Protein AF-A0A9W6RMR6-F1 (afdb_monomer)

InterPro domains:
  IPR014509 Inner membrane protein YjdF-like [PF09997] (22-192)

Foldseek 3Di:
DPDDDPVVVVLQVLLVVLVVLLLVLLVVCVVVCPDPLNDLVPSVVLSVVLVVQLCVQVVVCVVCCVVPNDDDRPSLLSNLSSVLSSLVSVCSVVSVVPVPVCSLLVSLQANLLSNLLSVLSVCVVDDDDQLVVSLCVSLVVQLVVLVVVLVVCCVRPPVPDPDDPVSVVVSVSSSVSSSNSSNVNSNVSSVPDDDPDDPDPPPPDPDDDDDDDDDD

Mean predicted aligned error: 7.85 Å

Structure (mmCIF, N/CA/C/O backbone):
data_AF-A0A9W6RMR6-F1
#
_entry.id   AF-A0A9W6RMR6-F1
#
loop_
_atom_site.group_PDB
_atom_site.id
_atom_site.type_symbol
_atom_site.label_atom_id
_atom_site.label_alt_id
_atom_site.label_comp_id
_atom_site.label_asym_id
_atom_site.label_entity_id
_atom_site.label_seq_id
_atom_site.pdbx_PDB_ins_code
_atom_site.Cartn_x
_atom_site.Cartn_y
_atom_site.Cartn_z
_atom_site.occupancy
_atom_site.B_iso_or_equiv
_atom_site.auth_seq_id
_atom_site.auth_comp_id
_atom_site.auth_asym_id
_atom_site.auth_atom_id
_atom_site.pdbx_PDB_model_num
ATOM 1 N N . MET A 1 1 ? -32.587 -14.460 12.803 1.00 46.00 1 MET A N 1
ATOM 2 C CA . MET A 1 1 ? -31.352 -14.076 12.082 1.00 46.00 1 MET A CA 1
ATOM 3 C C . MET A 1 1 ? -31.196 -12.570 12.188 1.00 46.00 1 MET A C 1
ATOM 5 O O . MET A 1 1 ? -32.103 -11.866 11.769 1.00 46.00 1 MET A O 1
ATOM 9 N N . ALA A 1 2 ? -30.118 -12.073 12.799 1.00 48.59 2 ALA A N 1
ATOM 10 C CA . ALA A 1 2 ? -29.841 -10.635 12.798 1.00 48.59 2 ALA A CA 1
ATOM 11 C C . ALA A 1 2 ? -29.557 -10.171 11.353 1.00 48.59 2 ALA A C 1
ATOM 13 O O . ALA A 1 2 ? -28.929 -10.928 10.606 1.00 48.59 2 ALA A O 1
ATOM 14 N N . PRO A 1 3 ? -30.010 -8.977 10.936 1.00 52.75 3 PRO A N 1
ATOM 15 C CA . PRO A 1 3 ? -29.766 -8.481 9.587 1.00 52.75 3 PRO A CA 1
ATOM 16 C C . PRO A 1 3 ? -28.259 -8.377 9.336 1.00 52.75 3 PRO A C 1
ATOM 18 O O . PRO A 1 3 ? -27.527 -7.738 10.094 1.00 52.75 3 PRO A O 1
ATOM 21 N N . VAL A 1 4 ? -27.786 -9.031 8.275 1.00 64.25 4 VAL A N 1
ATOM 22 C CA . VAL A 1 4 ? -26.390 -8.931 7.848 1.00 64.25 4 VAL A CA 1
ATOM 23 C C . VAL A 1 4 ? -26.140 -7.493 7.399 1.00 64.25 4 VAL A C 1
ATOM 25 O O . VAL A 1 4 ? -26.851 -6.964 6.543 1.00 64.25 4 VAL A O 1
ATOM 28 N N . ASN A 1 5 ? -25.136 -6.843 7.988 1.00 78.19 5 ASN A N 1
ATOM 29 C CA . ASN A 1 5 ? -24.751 -5.494 7.595 1.00 78.19 5 ASN A CA 1
ATOM 30 C C . ASN A 1 5 ? -24.206 -5.523 6.157 1.00 78.19 5 ASN A C 1
ATOM 32 O O . ASN A 1 5 ? -23.110 -6.034 5.922 1.00 78.19 5 ASN A O 1
ATOM 36 N N . ARG A 1 6 ? -24.958 -4.944 5.210 1.00 77.69 6 ARG A N 1
ATOM 37 C CA . ARG A 1 6 ? -24.601 -4.889 3.781 1.00 77.69 6 ARG A CA 1
ATOM 38 C C . ARG A 1 6 ? -23.200 -4.323 3.539 1.00 77.69 6 ARG A C 1
ATOM 40 O O . ARG A 1 6 ? -22.497 -4.823 2.668 1.00 77.69 6 ARG A O 1
ATOM 47 N N . ALA A 1 7 ? -22.768 -3.338 4.330 1.00 77.62 7 ALA A N 1
ATOM 48 C CA . ALA A 1 7 ? -21.427 -2.769 4.212 1.00 77.62 7 ALA A CA 1
ATOM 49 C C . ALA A 1 7 ? -20.341 -3.789 4.588 1.00 77.62 7 ALA A C 1
ATOM 51 O O . ALA A 1 7 ? -19.317 -3.877 3.921 1.00 77.62 7 ALA A O 1
ATOM 52 N N . THR A 1 8 ? -20.569 -4.606 5.621 1.00 83.62 8 THR A N 1
ATOM 53 C CA . THR A 1 8 ? -19.639 -5.681 5.999 1.00 83.62 8 THR A CA 1
ATOM 54 C C . THR A 1 8 ? -19.563 -6.757 4.917 1.00 83.62 8 THR A C 1
ATOM 56 O O . THR A 1 8 ? -18.468 -7.217 4.604 1.00 83.62 8 THR A O 1
ATOM 59 N N . THR A 1 9 ? -20.695 -7.131 4.314 1.00 88.69 9 THR A N 1
ATOM 60 C CA . THR A 1 9 ? -20.727 -8.098 3.204 1.00 88.69 9 THR A CA 1
ATOM 61 C C . THR A 1 9 ? -19.985 -7.577 1.977 1.00 88.69 9 THR A C 1
ATOM 63 O O . THR A 1 9 ? -19.223 -8.323 1.369 1.00 88.69 9 THR A O 1
ATOM 66 N N . TRP A 1 10 ? -20.161 -6.296 1.647 1.00 94.62 10 TRP A N 1
ATOM 67 C CA . TRP A 1 10 ? -19.451 -5.645 0.549 1.00 94.62 10 TRP A CA 1
ATOM 68 C C . TRP A 1 10 ? -17.933 -5.653 0.756 1.00 94.62 10 TRP A C 1
ATOM 70 O O . TRP A 1 10 ? -17.205 -6.123 -0.113 1.00 94.62 10 TRP A O 1
ATOM 80 N N . TRP A 1 11 ? -17.448 -5.201 1.919 1.00 96.25 11 TRP A N 1
ATOM 81 C CA . TRP A 1 11 ? -16.009 -5.184 2.213 1.00 96.25 11 TRP A CA 1
ATOM 82 C C . TRP A 1 11 ? -15.388 -6.580 2.208 1.00 96.25 11 TRP A C 1
ATOM 84 O O . TRP A 1 11 ? -14.270 -6.748 1.728 1.00 96.25 11 TRP A O 1
ATOM 94 N N . ALA A 1 12 ? -16.115 -7.584 2.702 1.00 96.44 12 ALA A N 1
ATOM 95 C CA . ALA A 1 12 ? -15.660 -8.967 2.641 1.00 96.44 12 ALA A CA 1
ATOM 96 C C . ALA A 1 12 ? -15.513 -9.445 1.190 1.00 96.44 12 ALA A C 1
ATOM 98 O O . ALA A 1 12 ? -14.466 -9.974 0.824 1.00 96.44 12 ALA A O 1
ATOM 99 N N . ALA A 1 13 ? -16.527 -9.210 0.351 1.00 97.38 13 ALA A N 1
ATOM 100 C CA . ALA A 1 13 ? -16.477 -9.568 -1.063 1.00 97.38 13 ALA A CA 1
ATOM 101 C C . ALA A 1 13 ? -15.331 -8.851 -1.794 1.00 97.38 13 ALA A C 1
ATOM 103 O O . ALA A 1 13 ? -14.575 -9.497 -2.514 1.00 97.38 13 ALA A O 1
ATOM 104 N N . LEU A 1 14 ? -15.160 -7.546 -1.559 1.00 97.69 14 LEU A N 1
ATOM 105 C CA . LEU A 1 14 ? -14.095 -6.747 -2.163 1.00 97.69 14 LEU A CA 1
ATOM 106 C C . LEU A 1 14 ? -12.703 -7.254 -1.769 1.00 97.69 14 LEU A C 1
ATOM 108 O O . LEU A 1 14 ? -11.865 -7.472 -2.637 1.00 97.69 14 LEU A O 1
ATOM 112 N N . SER A 1 15 ? -12.469 -7.485 -0.476 1.00 98.00 15 SER A N 1
ATOM 113 C CA . SER A 1 15 ? -11.184 -7.981 0.025 1.00 98.00 15 SER A CA 1
ATOM 114 C C . SER A 1 15 ? -10.833 -9.354 -0.559 1.00 98.00 15 SER A C 1
ATOM 116 O O . SER A 1 15 ? -9.717 -9.566 -1.035 1.00 98.00 15 SER A O 1
ATOM 118 N N . LEU A 1 16 ? -11.798 -10.278 -0.588 1.00 98.06 16 LEU A N 1
ATOM 119 C CA . LEU A 1 16 ? -11.600 -11.606 -1.170 1.00 98.06 16 LEU A CA 1
ATOM 120 C C . LEU A 1 16 ? -11.345 -11.533 -2.680 1.00 98.06 16 LEU A C 1
ATOM 122 O O . LEU A 1 16 ? -10.438 -12.203 -3.172 1.00 98.06 16 LEU A O 1
ATOM 126 N N . ALA A 1 17 ? -12.092 -10.693 -3.401 1.00 98.44 17 ALA A N 1
ATOM 127 C CA . ALA A 1 17 ? -11.889 -10.471 -4.828 1.00 98.44 17 ALA A CA 1
ATOM 128 C C . ALA A 1 17 ? -10.500 -9.886 -5.119 1.00 98.44 17 ALA A C 1
ATOM 130 O O . ALA A 1 17 ? -9.822 -10.364 -6.021 1.00 98.44 17 ALA A O 1
ATOM 131 N N . MET A 1 18 ? -10.038 -8.918 -4.322 1.00 98.56 18 MET A N 1
ATOM 132 C CA . MET A 1 18 ? -8.696 -8.341 -4.441 1.00 98.56 18 MET A CA 1
ATOM 133 C C . MET A 1 18 ? -7.598 -9.380 -4.205 1.00 98.56 18 MET A C 1
ATOM 135 O O . MET A 1 18 ? -6.648 -9.441 -4.977 1.00 98.56 18 MET A O 1
ATOM 139 N N . LYS A 1 19 ? -7.730 -10.248 -3.194 1.00 98.69 19 LYS A N 1
ATOM 140 C CA . LYS A 1 19 ? -6.752 -11.324 -2.949 1.00 98.69 19 LYS A CA 1
ATOM 141 C C . LYS A 1 19 ? -6.734 -12.356 -4.073 1.00 98.69 19 LYS A C 1
ATOM 143 O O . LYS A 1 19 ? -5.660 -12.789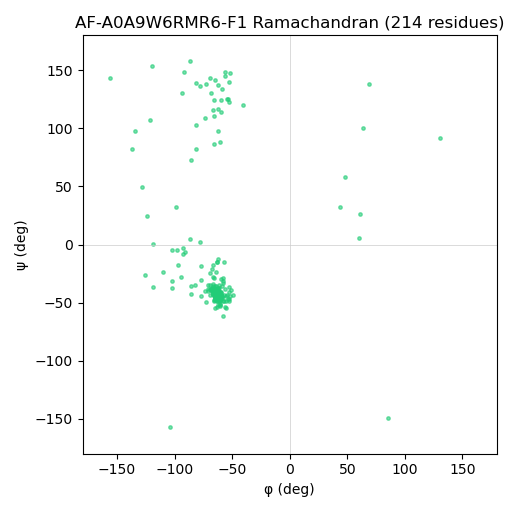 -4.482 1.00 98.69 19 LYS A O 1
ATOM 148 N N . ALA A 1 20 ? -7.905 -12.726 -4.589 1.00 98.50 20 ALA A N 1
ATOM 149 C CA . ALA A 1 20 ? -8.009 -13.622 -5.736 1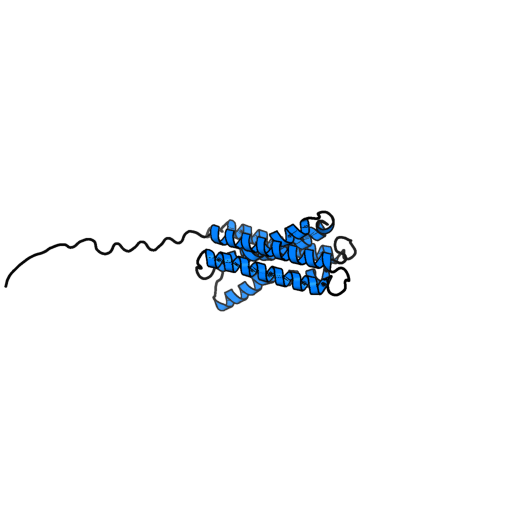.00 98.50 20 ALA A CA 1
ATOM 150 C C . ALA A 1 20 ? -7.396 -12.993 -6.997 1.00 98.50 20 ALA A C 1
ATOM 152 O O . ALA A 1 20 ? -6.631 -13.654 -7.698 1.00 98.50 20 ALA A O 1
ATOM 153 N N . ALA A 1 21 ? -7.673 -11.710 -7.249 1.00 98.56 21 ALA A N 1
ATOM 154 C CA . ALA A 1 21 ? -7.089 -10.956 -8.351 1.00 98.56 21 ALA A CA 1
ATOM 155 C C . ALA A 1 21 ? -5.565 -10.870 -8.220 1.00 98.56 21 ALA A C 1
ATOM 157 O O . ALA A 1 21 ? -4.867 -11.190 -9.175 1.00 98.56 21 ALA A O 1
ATOM 158 N N . LEU A 1 22 ? -5.046 -10.527 -7.037 1.00 98.69 22 LEU A N 1
ATOM 159 C CA . LEU A 1 22 ? -3.610 -10.483 -6.764 1.00 98.69 22 LEU A CA 1
ATOM 160 C C . LEU A 1 22 ? -2.945 -11.833 -7.051 1.00 98.69 22 LEU A C 1
ATOM 162 O O . LEU A 1 22 ? -1.948 -11.886 -7.763 1.00 98.69 22 LEU A O 1
ATOM 166 N N . ALA A 1 23 ? -3.516 -12.929 -6.544 1.00 98.44 23 ALA A N 1
ATOM 167 C CA . ALA A 1 23 ? -2.993 -14.269 -6.793 1.00 98.44 23 ALA A CA 1
ATOM 168 C C . ALA A 1 23 ? -2.991 -14.610 -8.293 1.00 98.44 23 ALA A C 1
ATOM 170 O O . ALA A 1 23 ? -1.977 -15.067 -8.815 1.00 98.44 23 ALA A O 1
ATOM 171 N N . GLY A 1 24 ? -4.094 -14.344 -8.999 1.00 98.62 24 GLY A N 1
ATOM 172 C CA . GLY A 1 24 ? -4.195 -14.581 -10.440 1.00 98.62 24 GLY A CA 1
ATOM 173 C C . GLY A 1 24 ? -3.204 -13.746 -11.254 1.00 98.62 24 GLY A C 1
ATOM 174 O O . GLY A 1 24 ? -2.554 -14.275 -12.150 1.00 98.62 24 GLY A O 1
ATOM 175 N N . LEU A 1 25 ? -3.039 -12.469 -10.912 1.00 98.50 25 LEU A N 1
ATOM 176 C CA . LEU A 1 25 ? -2.110 -11.548 -11.566 1.00 98.50 25 LEU A CA 1
ATOM 177 C C . LEU A 1 25 ? -0.643 -11.942 -11.336 1.00 98.50 25 LEU A C 1
ATOM 179 O O . LEU A 1 25 ? 0.149 -11.922 -12.275 1.00 98.50 25 LEU A O 1
ATOM 183 N N . LEU A 1 26 ? -0.281 -12.354 -10.117 1.00 98.19 26 LEU A N 1
ATOM 184 C CA . LEU A 1 26 ? 1.065 -12.850 -9.816 1.00 98.19 26 LEU A CA 1
ATOM 185 C C . LEU A 1 26 ? 1.362 -14.151 -10.566 1.00 98.19 26 LEU A C 1
ATOM 187 O O . LEU A 1 26 ? 2.422 -14.273 -11.175 1.00 98.19 26 LEU A O 1
ATOM 191 N N . LEU A 1 27 ? 0.421 -15.102 -10.581 1.00 98.19 27 LEU A N 1
ATOM 192 C CA . LEU A 1 27 ? 0.559 -16.330 -11.371 1.00 98.19 27 LEU A CA 1
ATOM 193 C C . LEU A 1 27 ? 0.688 -16.023 -12.866 1.00 98.19 27 LEU A C 1
ATOM 195 O O . LEU A 1 27 ? 1.514 -16.625 -13.547 1.00 98.19 27 LEU A O 1
ATOM 199 N N . PHE A 1 28 ? -0.087 -15.061 -13.367 1.00 98.00 28 PHE A N 1
ATOM 200 C CA . PHE A 1 28 ? -0.010 -14.616 -14.752 1.00 98.00 28 PHE A CA 1
ATOM 201 C C . PHE A 1 28 ? 1.366 -14.036 -15.093 1.00 98.00 28 PHE A C 1
ATOM 203 O O . PHE A 1 28 ? 1.940 -14.417 -16.112 1.00 98.00 28 PHE A O 1
ATOM 210 N N . ALA A 1 29 ? 1.923 -13.182 -14.234 1.00 97.19 29 ALA A N 1
ATOM 211 C CA . ALA A 1 29 ? 3.258 -12.625 -14.427 1.00 97.19 29 ALA A CA 1
ATOM 212 C C . ALA A 1 29 ? 4.355 -13.701 -14.368 1.00 97.19 29 ALA A C 1
ATOM 214 O O . ALA A 1 29 ? 5.245 -13.721 -15.216 1.00 97.19 29 ALA A O 1
ATOM 215 N N . LEU A 1 30 ? 4.265 -14.641 -13.419 1.00 96.38 30 LEU A N 1
ATOM 216 C CA . LEU A 1 30 ? 5.209 -15.760 -13.299 1.00 96.38 30 LEU A CA 1
ATOM 217 C C . LEU A 1 30 ? 5.141 -16.739 -14.478 1.00 96.38 30 LEU A C 1
ATOM 219 O O . LEU A 1 30 ? 6.144 -17.370 -14.798 1.00 96.38 30 LEU A O 1
ATOM 223 N N . ALA A 1 31 ? 3.980 -16.870 -15.123 1.00 97.62 31 ALA A N 1
ATOM 224 C CA . ALA A 1 31 ? 3.817 -17.682 -16.326 1.00 97.62 31 ALA A CA 1
ATOM 225 C C . ALA A 1 31 ? 4.373 -17.003 -17.591 1.00 97.62 31 ALA A C 1
ATOM 227 O O . ALA A 1 31 ? 4.637 -17.685 -18.580 1.00 97.62 31 ALA A O 1
ATOM 228 N N . HIS A 1 32 ? 4.579 -15.681 -17.565 1.00 96.94 32 HIS A N 1
ATOM 229 C CA . HIS A 1 32 ? 5.040 -14.894 -18.713 1.00 96.94 32 HIS A CA 1
ATOM 230 C C . HIS A 1 32 ? 6.262 -14.012 -18.380 1.00 96.94 32 HIS A C 1
ATOM 232 O O . HIS A 1 32 ? 6.275 -12.829 -18.721 1.00 96.94 32 HIS A O 1
ATOM 238 N N . PRO A 1 33 ? 7.327 -14.550 -17.755 1.00 94.69 33 PRO A N 1
ATOM 239 C CA . PRO A 1 33 ? 8.407 -13.739 -17.181 1.00 94.69 33 PRO A CA 1
ATOM 240 C C . PRO A 1 33 ? 9.238 -12.976 -18.226 1.00 94.69 33 PRO A C 1
ATOM 242 O O . PRO A 1 33 ? 9.948 -12.038 -17.878 1.00 94.69 33 PRO A O 1
ATOM 245 N N . HIS A 1 34 ? 9.167 -13.382 -19.496 1.00 94.81 34 HIS A N 1
ATOM 246 C CA . HIS A 1 34 ? 9.926 -12.790 -20.602 1.00 94.81 34 HIS A CA 1
ATOM 247 C C . HIS A 1 34 ? 9.179 -11.680 -21.345 1.00 94.81 34 HIS A C 1
ATOM 249 O O . HIS A 1 34 ? 9.721 -11.126 -22.293 1.00 94.81 34 HIS A O 1
ATOM 255 N N . TRP A 1 35 ? 7.928 -11.386 -20.985 1.00 96.62 35 TRP A N 1
ATOM 256 C CA . TRP A 1 35 ? 7.210 -10.275 -21.603 1.00 96.62 35 TRP A CA 1
ATOM 257 C C . TRP A 1 35 ? 7.777 -8.948 -21.106 1.00 96.62 35 TRP A C 1
ATOM 259 O O . TRP A 1 35 ? 7.989 -8.801 -19.905 1.00 96.62 35 TRP A O 1
ATOM 269 N N . ASP A 1 36 ? 7.936 -7.973 -22.002 1.00 94.00 36 ASP A N 1
ATOM 270 C CA . ASP A 1 36 ? 8.513 -6.654 -21.686 1.00 94.00 36 ASP A CA 1
ATOM 271 C C . ASP A 1 36 ? 7.845 -6.000 -20.467 1.00 94.00 36 ASP A C 1
ATOM 273 O O . ASP A 1 36 ? 8.514 -5.503 -19.568 1.00 94.00 36 ASP A O 1
ATOM 277 N N . ARG A 1 37 ? 6.518 -6.146 -20.360 1.00 93.44 37 ARG A N 1
ATOM 278 C CA . ARG A 1 37 ? 5.706 -5.623 -19.251 1.00 93.44 37 ARG A CA 1
ATOM 279 C C . ARG A 1 37 ? 6.032 -6.203 -17.862 1.00 93.44 37 ARG A C 1
ATOM 281 O O . ARG A 1 37 ? 5.522 -5.705 -16.864 1.00 93.44 37 ARG A O 1
ATOM 288 N N . PHE A 1 38 ? 6.815 -7.281 -17.795 1.00 94.81 38 PHE A N 1
ATOM 289 C CA . PHE A 1 38 ? 7.208 -7.992 -16.570 1.00 94.81 38 PHE A CA 1
ATOM 290 C C . PHE A 1 38 ? 8.730 -8.134 -16.422 1.00 94.81 38 PHE A C 1
ATOM 292 O O . PHE A 1 38 ? 9.235 -8.260 -15.300 1.00 94.81 38 PHE A O 1
ATOM 299 N N . ALA A 1 39 ? 9.463 -8.136 -17.536 1.00 89.06 39 ALA A N 1
ATOM 300 C CA . ALA A 1 39 ? 10.910 -8.273 -17.565 1.00 89.06 39 ALA A CA 1
ATOM 301 C C . ALA A 1 39 ? 11.584 -7.103 -16.833 1.00 89.06 39 ALA A C 1
ATOM 303 O O . ALA A 1 39 ? 11.168 -5.959 -16.956 1.00 89.06 39 ALA A O 1
ATOM 304 N N . ALA A 1 40 ? 12.615 -7.400 -16.036 1.00 86.00 40 ALA A N 1
ATOM 305 C CA . ALA A 1 40 ? 13.325 -6.431 -15.189 1.00 86.00 40 ALA A CA 1
ATOM 306 C C . ALA A 1 40 ? 12.475 -5.706 -14.117 1.00 86.00 40 ALA A C 1
ATOM 308 O O . ALA A 1 40 ? 13.014 -4.897 -13.373 1.00 86.00 40 ALA A O 1
ATOM 309 N N . LYS A 1 41 ? 11.197 -6.067 -13.927 1.00 89.00 41 LYS A N 1
ATOM 310 C CA . LYS A 1 41 ? 10.306 -5.462 -12.915 1.00 89.00 41 LYS A CA 1
ATOM 311 C C . LYS A 1 41 ? 10.196 -6.288 -11.640 1.00 89.00 41 LYS A C 1
ATOM 313 O O . LYS A 1 41 ? 9.134 -6.376 -11.036 1.00 89.00 41 LYS A O 1
ATOM 318 N N . ALA A 1 42 ? 11.264 -6.987 -11.256 1.00 91.06 42 ALA A N 1
ATOM 319 C CA . ALA A 1 42 ? 11.352 -7.783 -10.023 1.00 91.06 42 ALA A CA 1
ATOM 320 C C . ALA A 1 42 ? 10.115 -8.662 -9.696 1.00 91.06 42 ALA A C 1
ATOM 322 O O . ALA A 1 42 ? 9.808 -8.897 -8.524 1.00 91.06 42 ALA A O 1
ATOM 323 N N . MET A 1 43 ? 9.405 -9.182 -10.709 1.00 93.75 43 MET A N 1
ATOM 324 C CA . MET A 1 43 ? 8.144 -9.912 -10.503 1.00 93.75 43 MET A CA 1
ATOM 325 C C . MET A 1 43 ? 8.313 -11.145 -9.609 1.00 93.75 43 MET A C 1
ATOM 327 O O . MET A 1 43 ? 7.401 -11.490 -8.863 1.00 93.75 43 MET A O 1
ATOM 331 N N . GLY A 1 44 ? 9.493 -11.774 -9.619 1.00 92.31 44 GLY A N 1
ATOM 332 C CA . GLY A 1 44 ? 9.823 -12.865 -8.700 1.00 92.31 44 GLY A CA 1
ATOM 333 C C . GLY A 1 44 ? 9.854 -12.432 -7.229 1.00 92.31 44 GLY A C 1
ATOM 334 O O . GLY A 1 44 ? 9.303 -13.129 -6.381 1.00 92.31 44 GLY A O 1
ATOM 335 N N . ILE A 1 45 ? 10.437 -11.265 -6.919 1.00 92.12 45 ILE A N 1
ATOM 336 C CA . ILE A 1 45 ? 10.448 -10.712 -5.554 1.00 92.12 45 ILE A CA 1
ATOM 337 C C . ILE A 1 45 ? 9.021 -10.363 -5.133 1.00 92.12 45 ILE A C 1
ATOM 339 O O . ILE A 1 45 ? 8.577 -10.812 -4.076 1.00 92.12 45 ILE A O 1
ATOM 343 N N . ARG A 1 46 ? 8.278 -9.652 -5.992 1.00 95.44 46 ARG A N 1
ATOM 344 C CA . ARG A 1 46 ? 6.866 -9.301 -5.769 1.00 95.44 46 ARG A CA 1
ATOM 345 C C . ARG A 1 46 ? 6.012 -10.545 -5.494 1.00 95.44 46 ARG A C 1
ATOM 347 O O . ARG A 1 46 ? 5.232 -10.563 -4.545 1.00 95.44 46 ARG A O 1
ATOM 354 N N . ALA A 1 47 ? 6.206 -11.625 -6.254 1.00 95.25 47 ALA A N 1
ATOM 355 C CA . ALA A 1 47 ? 5.482 -12.882 -6.061 1.00 95.25 47 ALA A CA 1
ATOM 356 C C . ALA A 1 47 ? 5.765 -13.573 -4.718 1.00 95.25 47 ALA A C 1
ATOM 358 O O . ALA A 1 47 ? 4.920 -14.328 -4.241 1.00 95.25 47 ALA A O 1
ATOM 359 N N . MET A 1 48 ? 6.913 -13.309 -4.088 1.00 92.31 48 MET A N 1
ATOM 360 C CA . MET A 1 48 ? 7.218 -13.799 -2.742 1.00 92.31 48 MET A CA 1
ATOM 361 C C . MET A 1 48 ? 6.681 -12.866 -1.653 1.00 92.31 48 MET A C 1
ATOM 363 O O . MET A 1 48 ? 6.131 -13.335 -0.657 1.00 92.31 48 MET A O 1
ATOM 367 N N . THR A 1 49 ? 6.825 -11.550 -1.819 1.00 93.62 49 THR A N 1
ATOM 368 C CA . THR A 1 49 ? 6.541 -10.569 -0.761 1.00 93.62 49 THR A CA 1
ATOM 369 C C . THR A 1 49 ? 5.073 -10.148 -0.701 1.00 93.62 49 THR A C 1
ATOM 371 O O . THR A 1 49 ? 4.530 -9.972 0.390 1.00 93.62 49 THR A O 1
ATOM 374 N N . TYR A 1 50 ? 4.380 -10.038 -1.835 1.00 97.00 50 TYR A N 1
ATOM 375 C CA . TYR A 1 50 ? 2.994 -9.558 -1.870 1.00 97.00 50 TYR A CA 1
ATOM 376 C C . TYR A 1 50 ? 2.001 -10.523 -1.211 1.00 97.00 50 TYR A C 1
ATOM 378 O O . TYR A 1 50 ? 1.108 -10.053 -0.500 1.00 97.00 50 TYR A O 1
ATOM 386 N N . PRO A 1 51 ? 2.149 -11.861 -1.329 1.00 96.94 51 PRO A N 1
ATOM 387 C CA . PRO A 1 51 ? 1.348 -12.782 -0.530 1.00 96.94 51 PRO A CA 1
ATOM 388 C C . PRO A 1 51 ? 1.530 -12.581 0.978 1.00 96.94 51 PRO A C 1
ATOM 390 O O . PRO A 1 51 ? 0.552 -12.687 1.716 1.00 96.94 51 PRO A O 1
ATOM 393 N N . LEU A 1 52 ? 2.742 -12.239 1.442 1.00 95.44 52 LEU A N 1
ATOM 394 C CA . LEU A 1 52 ? 3.000 -11.949 2.858 1.00 95.44 52 LEU A CA 1
ATOM 395 C C . LEU A 1 52 ? 2.233 -10.702 3.312 1.00 95.44 52 LEU A C 1
ATOM 397 O O . LEU A 1 52 ? 1.592 -10.720 4.364 1.00 95.44 52 LEU A O 1
ATOM 401 N N . ALA A 1 53 ? 2.221 -9.651 2.490 1.00 91.88 53 ALA A N 1
ATOM 402 C CA . ALA A 1 53 ? 1.420 -8.461 2.756 1.00 91.88 53 ALA A CA 1
ATOM 403 C C . ALA A 1 53 ? -0.090 -8.772 2.768 1.00 91.88 53 ALA A C 1
ATOM 405 O O . ALA A 1 53 ? -0.810 -8.328 3.663 1.00 91.88 53 ALA A O 1
ATOM 406 N N . ALA A 1 54 ? -0.571 -9.619 1.851 1.00 96.50 54 ALA A N 1
ATOM 407 C CA . ALA A 1 54 ? -1.978 -10.018 1.777 1.00 96.50 54 ALA A CA 1
ATOM 408 C C . ALA A 1 54 ? -2.452 -10.884 2.963 1.00 96.50 54 ALA A C 1
ATOM 410 O O . ALA A 1 54 ? -3.658 -10.952 3.242 1.00 96.50 54 ALA A O 1
ATOM 411 N N . VAL A 1 55 ? -1.533 -11.546 3.677 1.00 97.19 55 VAL A N 1
ATOM 412 C CA . VAL A 1 55 ? -1.846 -12.302 4.903 1.00 97.19 55 VAL A CA 1
ATOM 413 C C . VAL A 1 55 ? -1.572 -11.530 6.194 1.00 97.19 55 VAL A C 1
ATOM 415 O O . VAL A 1 55 ? -1.954 -12.006 7.264 1.00 97.19 55 VAL A O 1
ATOM 418 N N . LEU A 1 56 ? -1.010 -10.320 6.114 1.00 96.31 56 LEU A N 1
ATOM 419 C CA . LEU A 1 56 ? -0.682 -9.489 7.273 1.00 96.31 56 LEU A CA 1
ATOM 420 C C . LEU A 1 56 ? -1.900 -9.242 8.175 1.00 96.31 56 LEU A C 1
ATOM 422 O O . LEU A 1 56 ? -1.871 -9.550 9.368 1.00 96.31 56 LEU A O 1
ATOM 426 N N . VAL A 1 57 ? -2.996 -8.728 7.610 1.00 97.31 57 VAL A N 1
ATOM 427 C CA . VAL A 1 57 ? -4.223 -8.442 8.370 1.00 97.31 57 VAL A CA 1
ATOM 428 C C . VAL A 1 57 ? -4.865 -9.719 8.931 1.00 97.31 57 VAL A C 1
ATOM 430 O O . VAL A 1 57 ? -5.197 -9.714 10.122 1.00 97.31 57 VAL A O 1
ATOM 433 N N . PRO A 1 58 ? -4.984 -10.835 8.175 1.00 96.81 58 PRO A N 1
ATOM 434 C CA . PRO A 1 58 ? -5.396 -12.115 8.744 1.00 96.81 58 PRO A CA 1
ATOM 435 C C . PRO A 1 58 ? -4.576 -12.565 9.949 1.00 96.81 58 PRO A C 1
ATOM 437 O O . PRO A 1 58 ? -5.152 -12.960 10.964 1.00 96.81 58 PRO A O 1
ATOM 440 N N . VAL A 1 59 ? -3.247 -12.490 9.863 1.00 97.31 59 VAL A N 1
ATOM 441 C CA . VAL A 1 59 ? -2.346 -12.912 10.940 1.00 97.31 59 VAL A CA 1
ATOM 442 C C . VAL A 1 59 ? -2.525 -12.025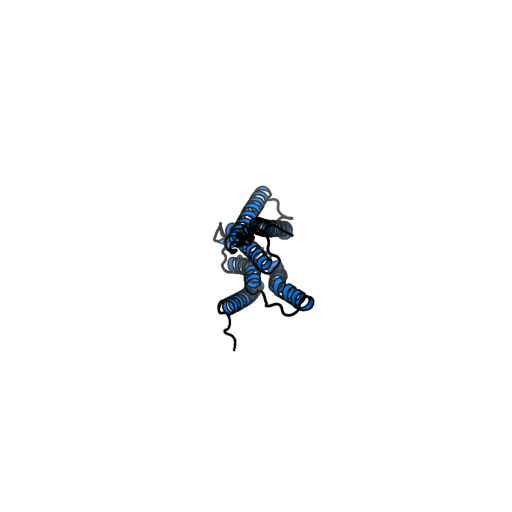 12.169 1.00 97.31 59 VAL A C 1
ATOM 444 O O . VAL A 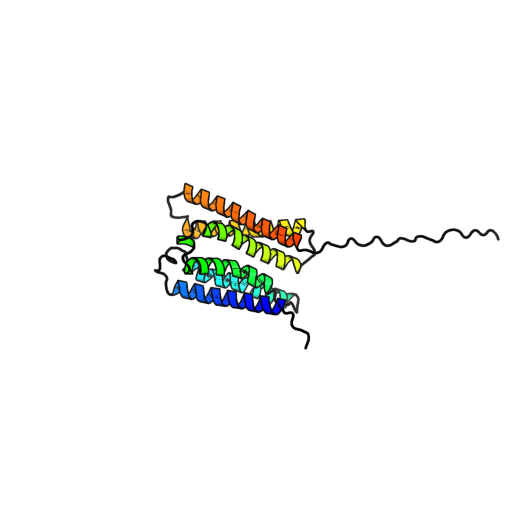1 59 ? -2.734 -12.543 13.268 1.00 97.31 59 VAL A O 1
ATOM 447 N N . ILE A 1 60 ? -2.537 -10.699 11.997 1.00 95.31 60 ILE A N 1
ATOM 448 C CA . ILE A 1 60 ? -2.775 -9.754 13.096 1.00 95.31 60 ILE A CA 1
ATOM 449 C C . ILE A 1 60 ? -4.139 -10.018 13.741 1.00 95.31 60 ILE A C 1
ATOM 451 O O . ILE A 1 60 ? -4.240 -10.079 14.966 1.00 95.31 60 ILE A O 1
ATOM 455 N N . TRP A 1 61 ? -5.188 -10.229 12.942 1.00 95.62 61 TRP A N 1
ATOM 456 C CA . TRP A 1 61 ? -6.513 -10.555 13.462 1.00 95.62 61 TRP A CA 1
ATOM 457 C C . TRP A 1 61 ? -6.513 -11.865 14.252 1.00 95.62 61 TRP A C 1
ATOM 459 O O . TRP A 1 61 ? -7.094 -11.910 15.336 1.00 95.62 61 TRP A O 1
ATOM 469 N N . LEU A 1 62 ? -5.851 -12.917 13.761 1.00 96.12 62 LEU A N 1
ATOM 470 C CA . LEU A 1 62 ? -5.733 -14.187 14.480 1.00 96.12 62 LEU A CA 1
ATOM 471 C C . LEU A 1 62 ? -5.051 -13.993 15.837 1.00 96.12 62 LEU A C 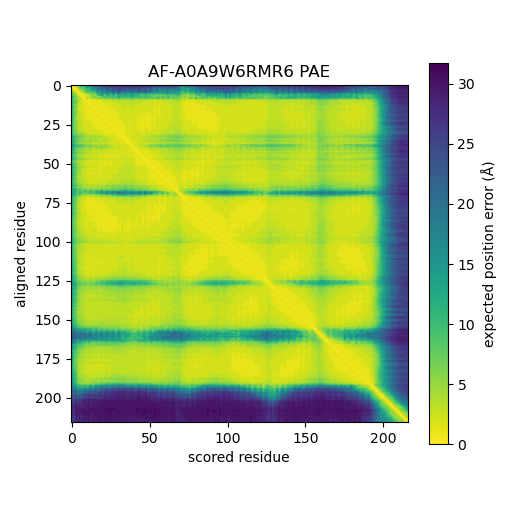1
ATOM 473 O O . LEU A 1 62 ? -5.559 -14.498 16.839 1.00 96.12 62 LEU A O 1
ATOM 477 N N . ILE A 1 63 ? -3.957 -13.231 15.889 1.00 95.06 63 ILE A N 1
ATOM 478 C CA . ILE A 1 63 ? -3.240 -12.920 17.132 1.00 95.06 63 ILE A CA 1
ATOM 479 C C . ILE A 1 63 ? -4.148 -12.135 18.087 1.00 95.06 63 ILE A C 1
ATOM 481 O O . ILE A 1 63 ? -4.354 -12.548 19.228 1.00 95.06 63 ILE A O 1
ATOM 485 N N . VAL A 1 64 ? -4.762 -11.044 17.623 1.00 91.62 64 VAL A N 1
ATOM 486 C CA . VAL A 1 64 ? -5.653 -10.209 18.445 1.00 91.62 64 VAL A CA 1
ATOM 487 C C . VAL A 1 64 ? -6.848 -11.010 18.954 1.00 91.62 64 VAL A C 1
ATOM 489 O O . VAL A 1 64 ? -7.200 -10.893 20.126 1.00 91.62 64 VAL A O 1
ATOM 492 N N . ARG A 1 65 ? -7.441 -11.868 18.117 1.00 93.44 65 ARG A N 1
ATOM 493 C CA . ARG A 1 65 ? -8.552 -12.744 18.504 1.00 93.44 65 ARG A CA 1
ATOM 494 C C . ARG A 1 65 ? -8.145 -13.729 19.598 1.00 93.44 65 ARG A C 1
ATOM 496 O O . ARG A 1 65 ? -8.922 -13.998 20.508 1.00 93.44 65 ARG A O 1
ATOM 503 N N . ARG A 1 66 ? -6.929 -14.276 19.524 1.00 92.12 66 ARG A N 1
ATOM 504 C CA . ARG A 1 66 ? -6.393 -15.183 20.552 1.00 92.12 66 ARG A CA 1
ATOM 505 C C . ARG A 1 66 ? -6.126 -14.460 21.870 1.00 92.12 66 ARG A C 1
ATOM 507 O O . ARG A 1 66 ? -6.395 -15.034 22.916 1.00 92.12 66 ARG A O 1
ATOM 514 N N . LEU A 1 67 ? -5.637 -13.221 21.818 1.00 91.81 67 LEU A N 1
ATOM 515 C CA . LEU A 1 67 ? -5.269 -12.445 23.007 1.00 91.81 67 LEU A CA 1
ATOM 516 C C . LEU A 1 67 ? -6.455 -11.743 23.682 1.00 91.81 67 LEU A C 1
ATOM 518 O O . LEU A 1 67 ? -6.456 -11.582 24.897 1.00 91.81 67 LEU A O 1
ATOM 522 N N . ARG A 1 68 ? -7.440 -11.279 22.906 1.00 88.38 68 ARG A N 1
ATOM 523 C CA . ARG A 1 68 ? -8.528 -10.402 23.381 1.00 88.38 68 ARG A CA 1
ATOM 524 C C . ARG A 1 68 ? -9.930 -11.001 23.224 1.00 88.38 68 ARG A C 1
ATOM 526 O O . ARG A 1 68 ? -10.907 -10.343 23.567 1.00 88.38 68 ARG A O 1
ATOM 533 N N . GLY A 1 69 ? -10.049 -12.224 22.705 1.00 86.81 69 GLY A N 1
ATOM 534 C CA . GLY A 1 69 ? -11.329 -12.904 22.495 1.00 86.81 69 GLY A CA 1
ATOM 535 C C . GLY A 1 69 ? -12.004 -12.557 21.162 1.00 86.81 69 GLY A C 1
ATOM 536 O O . GLY A 1 69 ? -11.346 -12.325 20.149 1.00 86.81 69 GLY A O 1
ATOM 537 N N . SER A 1 70 ? -13.339 -12.572 21.127 1.00 79.44 70 SER A N 1
ATOM 538 C CA . SER A 1 70 ? -14.138 -12.454 19.896 1.00 79.44 70 SER A CA 1
ATOM 539 C C . SER A 1 70 ? -14.002 -11.090 19.200 1.00 79.44 70 SER A C 1
ATOM 541 O O . SER A 1 70 ? -14.823 -10.195 19.382 1.00 79.44 70 SER A O 1
ATOM 543 N N . ALA A 1 71 ? -12.985 -10.946 18.347 1.00 84.88 71 ALA A N 1
ATOM 544 C CA . ALA A 1 71 ? -12.792 -9.798 17.465 1.00 84.88 71 ALA A CA 1
ATOM 545 C C . ALA A 1 71 ? -13.404 -10.058 16.079 1.00 84.88 71 ALA A C 1
ATOM 547 O O . ALA A 1 71 ? -13.129 -11.082 15.446 1.00 84.88 71 ALA A O 1
ATOM 548 N N . ARG A 1 72 ? -14.203 -9.112 15.571 1.00 90.25 72 ARG A N 1
ATOM 549 C CA . ARG A 1 72 ? -14.677 -9.148 14.178 1.00 90.25 72 ARG A CA 1
ATOM 550 C C . ARG A 1 72 ? -13.511 -8.900 13.223 1.00 90.25 72 ARG A C 1
ATOM 552 O O . ARG A 1 72 ? -12.638 -8.086 13.513 1.00 90.25 72 ARG A O 1
ATOM 559 N N . TYR A 1 73 ? -13.518 -9.589 12.087 1.00 94.31 73 TYR A N 1
ATOM 560 C CA . TYR A 1 73 ? -12.489 -9.419 11.069 1.00 94.31 73 TYR A CA 1
ATOM 561 C C . TYR A 1 73 ? -12.581 -8.026 10.410 1.00 94.31 73 TYR A C 1
ATOM 563 O O . TYR A 1 73 ? -13.680 -7.634 9.997 1.00 94.31 73 TYR A O 1
ATOM 571 N N . PRO A 1 74 ? -11.476 -7.262 10.305 1.00 95.62 74 PRO A N 1
ATOM 572 C CA . PRO A 1 74 ? -11.482 -5.909 9.750 1.00 95.62 74 PRO A CA 1
ATOM 573 C C . PRO A 1 74 ? -11.352 -5.921 8.213 1.00 95.62 74 PRO A C 1
ATOM 575 O O . PRO A 1 74 ? -10.309 -5.576 7.666 1.00 95.62 74 PRO A O 1
ATOM 578 N N . TRP A 1 75 ? -12.418 -6.329 7.515 1.00 97.19 75 TRP A N 1
ATOM 579 C CA . TRP A 1 75 ? -12.435 -6.491 6.048 1.00 97.19 75 TRP A CA 1
ATOM 580 C C . TRP A 1 75 ? -12.084 -5.225 5.251 1.00 97.19 75 TRP A C 1
ATOM 582 O O . TRP A 1 75 ? -11.483 -5.312 4.188 1.00 97.19 75 TRP A O 1
ATOM 592 N N . ASP A 1 76 ? -12.455 -4.056 5.762 1.00 96.69 76 ASP A N 1
ATOM 593 C CA . ASP A 1 76 ? -12.121 -2.744 5.203 1.00 96.69 76 ASP A CA 1
ATOM 594 C C . ASP A 1 76 ? -10.615 -2.455 5.265 1.00 96.69 76 ASP A C 1
ATOM 596 O O . ASP A 1 76 ? -10.019 -2.081 4.261 1.00 96.69 76 ASP A O 1
ATOM 600 N N . VAL A 1 77 ? -9.983 -2.687 6.420 1.00 97.50 77 VAL A N 1
ATOM 601 C CA . VAL A 1 77 ? -8.527 -2.544 6.583 1.00 97.50 77 VAL A CA 1
ATOM 602 C C . VAL A 1 77 ? -7.799 -3.532 5.677 1.00 97.50 77 VAL A C 1
ATOM 604 O O . VAL A 1 77 ? -6.848 -3.155 5.006 1.00 97.50 77 VAL A O 1
ATOM 607 N N . ASP A 1 78 ? -8.267 -4.779 5.623 1.00 98.19 78 ASP A N 1
ATOM 608 C CA . ASP A 1 78 ? -7.688 -5.821 4.773 1.00 98.19 78 ASP A CA 1
ATOM 609 C C . ASP A 1 78 ? -7.750 -5.456 3.284 1.00 98.19 78 ASP A C 1
ATOM 611 O O . ASP A 1 78 ? -6.747 -5.548 2.585 1.00 98.19 78 ASP A O 1
ATOM 615 N N . ALA A 1 79 ? -8.900 -4.980 2.797 1.00 98.25 79 ALA A N 1
ATOM 616 C CA . ALA A 1 79 ? -9.035 -4.515 1.417 1.00 98.25 79 ALA A CA 1
ATOM 617 C C . ALA A 1 79 ? -8.087 -3.344 1.106 1.00 98.25 79 ALA A C 1
ATOM 619 O O . ALA A 1 79 ? -7.409 -3.366 0.082 1.00 98.25 79 ALA A O 1
ATOM 620 N N . LEU A 1 80 ? -8.000 -2.351 1.998 1.00 98.19 80 LEU A N 1
ATOM 621 C CA . LEU A 1 80 ? -7.126 -1.188 1.812 1.00 98.19 80 LEU A CA 1
ATOM 622 C C . LEU A 1 80 ? -5.635 -1.560 1.817 1.00 98.19 80 LEU A C 1
ATOM 624 O O . LEU A 1 80 ? -4.877 -0.981 1.048 1.00 98.19 80 LEU A O 1
ATOM 628 N N . VAL A 1 81 ? -5.218 -2.536 2.633 1.00 98.38 81 VAL A N 1
ATOM 629 C CA . VAL A 1 81 ? -3.835 -3.050 2.629 1.00 98.38 81 VAL A CA 1
ATOM 630 C C . VAL A 1 81 ? -3.523 -3.806 1.340 1.00 98.38 81 VAL A C 1
ATOM 632 O O . VAL A 1 81 ? -2.422 -3.682 0.821 1.00 98.38 81 VAL A O 1
ATOM 635 N N . VAL A 1 82 ? -4.464 -4.593 0.814 1.00 98.50 82 VAL A N 1
ATOM 636 C CA . VAL A 1 82 ? -4.230 -5.421 -0.384 1.00 98.50 82 VAL A CA 1
ATOM 637 C C . VAL A 1 82 ? -4.271 -4.596 -1.676 1.00 98.50 82 VAL A C 1
ATOM 639 O O . VAL A 1 82 ? -3.587 -4.939 -2.639 1.00 98.50 82 VAL A O 1
ATOM 642 N N . ALA A 1 83 ? -5.055 -3.518 -1.711 1.00 98.62 83 ALA A N 1
ATOM 643 C CA . ALA A 1 83 ? -5.302 -2.730 -2.917 1.00 98.62 83 ALA A CA 1
ATOM 644 C C . ALA A 1 83 ? -4.028 -2.227 -3.637 1.00 98.62 83 ALA A C 1
ATOM 646 O O . ALA A 1 83 ? -3.957 -2.447 -4.846 1.00 98.62 83 ALA A O 1
ATOM 647 N N . PRO A 1 84 ? -3.010 -1.651 -2.961 1.00 98.38 84 PRO A N 1
ATOM 648 C CA . PRO A 1 84 ? -1.754 -1.246 -3.601 1.00 98.38 84 PRO A CA 1
ATOM 649 C C . PRO A 1 84 ? -1.086 -2.347 -4.426 1.00 98.38 84 PRO A C 1
ATOM 651 O O . PRO A 1 84 ? -0.681 -2.130 -5.563 1.00 98.38 84 PRO A O 1
ATOM 654 N N . PHE A 1 85 ? -1.037 -3.563 -3.880 1.00 98.19 85 PHE A N 1
ATOM 655 C CA . PHE A 1 85 ? -0.410 -4.707 -4.539 1.00 98.19 85 PHE A CA 1
ATOM 656 C C . PHE A 1 85 ? -1.207 -5.166 -5.759 1.00 98.19 85 PHE A C 1
ATOM 658 O O . PHE A 1 85 ? -0.633 -5.583 -6.760 1.00 98.19 85 PHE A O 1
ATOM 665 N N . VAL A 1 86 ? -2.540 -5.078 -5.702 1.00 98.69 86 VAL A N 1
ATOM 666 C CA . VAL A 1 86 ? -3.383 -5.333 -6.877 1.00 98.69 86 VAL A CA 1
ATOM 667 C C . VAL A 1 86 ? -3.127 -4.277 -7.947 1.00 98.69 86 VAL A C 1
ATOM 669 O O . VAL A 1 86 ? -2.984 -4.646 -9.107 1.00 98.69 86 VAL A O 1
ATOM 672 N N . ILE A 1 87 ? -3.051 -2.996 -7.572 1.00 98.56 87 ILE A N 1
ATOM 673 C CA . ILE A 1 87 ? -2.810 -1.881 -8.500 1.00 98.56 87 ILE A CA 1
ATOM 674 C C . ILE A 1 87 ? -1.456 -2.041 -9.199 1.00 98.56 87 ILE A C 1
ATOM 676 O O . ILE A 1 87 ? -1.422 -1.984 -10.424 1.00 98.56 87 ILE A O 1
ATOM 680 N N . ASP A 1 88 ? -0.379 -2.323 -8.461 1.00 97.75 88 ASP A N 1
ATOM 681 C CA . ASP A 1 88 ? 0.967 -2.514 -9.025 1.00 97.75 88 ASP A CA 1
ATOM 682 C C . ASP A 1 88 ? 1.009 -3.683 -10.023 1.00 97.75 88 ASP A C 1
ATOM 684 O O . ASP A 1 88 ? 1.404 -3.515 -11.180 1.00 97.75 88 ASP A O 1
ATOM 688 N N . VAL A 1 89 ? 0.540 -4.878 -9.640 1.00 98.00 89 VAL A N 1
ATOM 689 C CA . VAL A 1 89 ? 0.613 -6.034 -10.553 1.00 98.00 89 VAL A CA 1
ATOM 690 C C . VAL A 1 89 ? -0.366 -5.885 -11.722 1.00 98.00 89 VAL A C 1
ATOM 692 O O . VAL A 1 89 ? -0.041 -6.277 -12.844 1.00 98.00 89 VAL A O 1
ATOM 695 N N . ALA A 1 90 ? -1.544 -5.292 -11.506 1.00 98.44 90 ALA A N 1
ATOM 696 C CA . ALA A 1 90 ? -2.489 -5.009 -12.585 1.00 98.44 90 ALA A CA 1
ATOM 697 C C . ALA A 1 90 ? -1.934 -3.964 -13.560 1.00 98.44 90 ALA A C 1
ATOM 699 O O . ALA A 1 90 ? -2.066 -4.140 -14.769 1.00 98.44 90 ALA A O 1
ATOM 700 N N . GLY A 1 91 ? -1.276 -2.920 -13.051 1.00 98.19 91 GLY A N 1
ATOM 701 C CA . GLY A 1 91 ? -0.600 -1.903 -13.849 1.00 98.19 91 GLY A CA 1
ATOM 702 C C . GLY A 1 91 ? 0.480 -2.510 -14.735 1.00 98.19 91 GLY A C 1
ATOM 703 O O . GLY A 1 91 ? 0.495 -2.267 -15.940 1.00 98.19 91 GLY A O 1
ATOM 704 N N . ASN A 1 92 ? 1.308 -3.397 -14.178 1.00 98.00 92 ASN A N 1
ATOM 705 C CA . ASN A 1 92 ? 2.274 -4.180 -14.949 1.00 98.00 92 ASN A CA 1
ATOM 706 C C . ASN A 1 92 ? 1.592 -5.080 -15.992 1.00 98.00 92 ASN A C 1
ATOM 708 O O . ASN A 1 92 ? 1.945 -5.053 -17.169 1.00 98.00 92 ASN A O 1
ATOM 712 N N . ALA A 1 93 ? 0.557 -5.832 -15.609 1.00 97.62 93 ALA A N 1
ATOM 713 C CA . ALA A 1 93 ? -0.155 -6.720 -16.530 1.00 97.62 93 ALA A CA 1
ATOM 714 C C . ALA A 1 93 ? -0.818 -5.966 -17.697 1.00 97.62 93 ALA A C 1
ATOM 716 O O . ALA A 1 93 ? -0.838 -6.472 -18.824 1.00 97.62 93 ALA A O 1
ATOM 717 N N . ALA A 1 94 ? -1.310 -4.753 -17.445 1.00 98.06 94 ALA A N 1
ATOM 718 C CA . ALA A 1 94 ? -1.889 -3.850 -18.434 1.00 98.06 94 ALA A CA 1
ATOM 719 C C . ALA A 1 94 ? -0.853 -2.954 -19.141 1.00 98.06 94 ALA A C 1
ATOM 721 O O . ALA A 1 94 ? -1.239 -2.135 -19.971 1.00 98.06 94 ALA A O 1
ATOM 722 N N . ASN A 1 95 ? 0.445 -3.135 -18.867 1.00 97.12 95 ASN A N 1
ATOM 723 C CA . ASN A 1 95 ? 1.544 -2.374 -19.466 1.00 97.12 95 ASN A CA 1
ATOM 724 C C . ASN A 1 95 ? 1.501 -0.859 -19.175 1.00 97.12 95 ASN A C 1
ATOM 726 O O . ASN A 1 95 ? 1.999 -0.059 -19.965 1.00 97.12 95 ASN A O 1
ATOM 730 N N . LEU A 1 96 ? 0.883 -0.440 -18.066 1.00 98.00 96 LEU A N 1
ATOM 731 C CA . LEU A 1 96 ? 0.670 0.977 -17.743 1.00 98.00 96 LEU A CA 1
ATOM 732 C C . LEU A 1 96 ? 1.970 1.689 -17.372 1.00 98.00 96 LEU A C 1
ATOM 734 O O . LEU A 1 96 ? 2.178 2.805 -17.830 1.00 98.00 96 LEU A O 1
ATOM 738 N N . TYR A 1 97 ? 2.869 1.017 -16.647 1.00 95.69 97 TYR A N 1
ATOM 739 C CA . TYR A 1 97 ? 4.199 1.550 -16.322 1.00 95.69 97 TYR A CA 1
ATOM 740 C C . TYR A 1 97 ? 5.029 1.906 -17.566 1.00 95.69 97 TYR A C 1
ATOM 742 O O . TYR A 1 97 ? 5.827 2.830 -17.516 1.00 95.69 97 TYR A O 1
ATOM 750 N N . ASP A 1 98 ? 4.815 1.218 -18.694 1.00 95.31 98 ASP A N 1
ATOM 751 C CA . ASP A 1 98 ? 5.584 1.465 -19.924 1.00 95.31 98 ASP A CA 1
ATOM 752 C C . ASP A 1 98 ? 4.855 2.400 -20.902 1.00 95.31 98 ASP A C 1
ATOM 754 O O . ASP A 1 98 ? 5.459 2.930 -21.833 1.00 95.31 98 ASP A O 1
ATOM 758 N N . THR A 1 99 ? 3.541 2.584 -20.738 1.00 97.12 99 THR A N 1
ATOM 759 C CA . THR A 1 99 ? 2.701 3.332 -21.694 1.00 97.12 99 THR A CA 1
ATOM 760 C C . THR A 1 99 ? 2.210 4.672 -21.165 1.00 97.12 99 THR A C 1
ATOM 762 O O . THR A 1 99 ? 1.897 5.557 -21.962 1.00 97.12 99 THR A O 1
ATOM 765 N N . LEU A 1 100 ? 2.140 4.847 -19.846 1.00 97.56 100 LEU A N 1
ATOM 766 C CA . LEU A 1 100 ? 1.656 6.055 -19.190 1.00 97.56 100 LEU A CA 1
ATOM 767 C C . LEU A 1 100 ? 2.755 6.617 -18.286 1.00 97.56 100 LEU A C 1
ATOM 769 O O . LEU A 1 100 ? 2.998 6.106 -17.199 1.00 97.56 100 LEU A O 1
ATOM 773 N N . THR A 1 101 ? 3.366 7.723 -18.707 1.00 95.56 101 THR A N 1
ATOM 774 C CA . THR A 1 101 ? 4.514 8.341 -18.014 1.00 95.56 101 THR A CA 1
ATOM 775 C C . THR A 1 101 ? 4.215 8.848 -16.603 1.00 95.56 101 THR A C 1
ATOM 777 O O . THR A 1 101 ? 5.140 9.166 -15.879 1.00 95.56 101 THR A O 1
ATOM 780 N N . TRP A 1 102 ? 2.940 8.980 -16.229 1.00 96.56 102 TRP A N 1
ATOM 781 C CA . TRP A 1 102 ? 2.497 9.442 -14.907 1.00 96.56 102 TRP A CA 1
ATOM 782 C C . TRP A 1 102 ? 2.025 8.296 -14.005 1.00 96.56 102 TRP A C 1
ATOM 784 O O . TRP A 1 102 ? 1.615 8.536 -12.872 1.00 96.56 102 TRP A O 1
ATOM 794 N N . PHE A 1 103 ? 1.967 7.060 -14.515 1.00 98.00 103 PHE A N 1
ATOM 795 C CA . PHE A 1 103 ? 1.349 5.959 -13.778 1.00 98.00 103 PHE A CA 1
ATOM 796 C C . PHE A 1 103 ? 2.128 5.599 -12.515 1.00 98.00 103 PHE A C 1
ATOM 798 O O . PHE A 1 103 ? 1.515 5.248 -11.507 1.00 98.00 103 PHE A O 1
ATOM 805 N N . ASP A 1 104 ? 3.448 5.729 -12.573 1.00 96.31 104 ASP A N 1
ATOM 806 C CA . ASP A 1 104 ? 4.325 5.524 -11.432 1.00 96.31 104 ASP A CA 1
ATOM 807 C C . ASP A 1 104 ? 4.073 6.577 -10.345 1.00 96.31 104 ASP A C 1
ATOM 809 O O . ASP A 1 104 ? 3.604 6.227 -9.262 1.00 96.31 104 ASP A O 1
ATOM 813 N N . ASP A 1 105 ? 4.144 7.868 -10.696 1.00 97.62 105 ASP A N 1
ATOM 814 C CA . ASP A 1 105 ? 3.769 8.981 -9.810 1.00 97.62 105 ASP A CA 1
ATOM 815 C C . ASP A 1 105 ? 2.389 8.778 -9.155 1.00 97.62 105 ASP A C 1
ATOM 817 O O . ASP A 1 105 ? 2.167 9.014 -7.959 1.00 97.62 105 ASP A O 1
ATOM 821 N N . PHE A 1 106 ? 1.415 8.330 -9.952 1.00 98.06 106 PHE A N 1
ATOM 822 C CA . PHE A 1 106 ? 0.081 8.023 -9.456 1.00 98.06 106 PHE A CA 1
ATOM 823 C C . PHE A 1 106 ? 0.101 6.885 -8.439 1.00 98.06 106 PHE A C 1
ATOM 825 O O . PHE A 1 106 ? -0.592 6.982 -7.425 1.00 98.06 106 PHE A O 1
ATOM 832 N N . CYS A 1 107 ? 0.864 5.821 -8.688 1.00 98.06 107 CYS A N 1
ATOM 833 C CA . CYS A 1 107 ? 1.020 4.719 -7.750 1.00 98.06 107 CYS A CA 1
ATOM 834 C C . CYS A 1 107 ? 1.668 5.200 -6.454 1.00 98.06 107 CYS A C 1
ATOM 836 O O . CYS A 1 107 ? 1.121 4.898 -5.393 1.00 98.06 107 CYS A O 1
ATOM 838 N N . HIS A 1 108 ? 2.730 6.006 -6.513 1.00 98.25 108 HIS A N 1
ATOM 839 C CA . HIS A 1 108 ? 3.342 6.584 -5.317 1.00 98.25 108 HIS A CA 1
ATOM 840 C C . HIS A 1 108 ? 2.313 7.403 -4.528 1.00 98.25 108 HIS A C 1
ATOM 842 O O . HIS A 1 108 ? 2.064 7.134 -3.356 1.00 98.25 108 HIS A O 1
ATOM 848 N N . PHE A 1 109 ? 1.552 8.299 -5.147 1.00 98.62 109 PHE A N 1
ATOM 849 C CA . PHE A 1 109 ? 0.510 9.009 -4.399 1.00 98.62 109 PHE A CA 1
ATOM 850 C C . PHE A 1 109 ? -0.601 8.080 -3.855 1.00 98.62 109 PHE A C 1
ATOM 852 O O . PHE A 1 109 ? -0.939 8.099 -2.664 1.00 98.62 109 PHE A O 1
ATOM 859 N N . ALA A 1 110 ? -1.219 7.279 -4.725 1.00 98.44 110 ALA A N 1
ATOM 860 C CA . ALA A 1 110 ? -2.445 6.547 -4.421 1.00 98.44 110 ALA A CA 1
ATOM 861 C C . ALA A 1 110 ? -2.207 5.360 -3.481 1.00 98.44 110 ALA A C 1
ATOM 863 O O . ALA A 1 110 ? -3.004 5.132 -2.566 1.00 98.44 110 ALA A O 1
ATOM 864 N N . ASN A 1 111 ? -1.114 4.620 -3.664 1.00 98.31 111 ASN A N 1
ATOM 865 C CA . ASN A 1 111 ? -0.799 3.461 -2.834 1.00 98.31 111 ASN A CA 1
ATOM 866 C C . ASN A 1 111 ? -0.492 3.892 -1.402 1.00 98.31 111 ASN A C 1
ATOM 868 O O . ASN A 1 111 ? -1.045 3.316 -0.459 1.00 98.31 111 ASN A O 1
ATOM 872 N N . TRP A 1 112 ? 0.292 4.959 -1.226 1.00 98.06 112 TRP A N 1
ATOM 873 C CA . TRP A 1 112 ? 0.591 5.494 0.101 1.00 98.06 112 TRP A CA 1
ATOM 874 C C . TRP A 1 112 ? -0.658 6.077 0.777 1.00 98.06 112 TRP A C 1
ATOM 876 O O . TRP A 1 112 ? -0.872 5.848 1.971 1.00 98.06 112 TRP A O 1
ATOM 886 N N . ALA A 1 113 ? -1.571 6.697 0.019 1.00 98.50 113 ALA A N 1
ATOM 887 C CA . ALA A 1 113 ? -2.879 7.092 0.542 1.00 98.50 113 ALA A CA 1
ATOM 888 C C . ALA A 1 113 ? -3.717 5.891 1.027 1.00 98.50 113 ALA A C 1
ATOM 890 O O . ALA A 1 113 ? -4.310 5.946 2.108 1.00 98.50 113 ALA A O 1
ATOM 891 N N . LEU A 1 114 ? -3.761 4.787 0.275 1.00 98.50 114 LEU A N 1
ATOM 892 C CA . LEU A 1 114 ? -4.511 3.579 0.646 1.00 98.50 114 LEU A CA 1
ATOM 893 C C . LEU A 1 114 ? -3.946 2.911 1.906 1.00 98.50 114 LEU A C 1
ATOM 895 O O . LEU A 1 114 ? -4.707 2.594 2.825 1.00 98.50 114 LEU A O 1
ATOM 899 N N . VAL A 1 115 ? -2.622 2.754 1.990 1.00 97.88 115 VAL A N 1
ATOM 900 C CA . VAL A 1 115 ? -1.936 2.177 3.158 1.00 97.88 115 VAL A CA 1
ATOM 901 C C . VAL A 1 115 ? -2.160 3.038 4.406 1.00 97.88 115 VAL A C 1
ATOM 903 O O . VAL A 1 115 ? -2.550 2.521 5.460 1.00 97.88 115 VAL A O 1
ATOM 906 N N . SER A 1 116 ? -2.014 4.361 4.295 1.00 98.19 116 SER A N 1
ATOM 907 C CA . SER A 1 116 ? -2.314 5.287 5.393 1.00 98.19 116 SER A CA 1
ATOM 908 C C . SER A 1 116 ? -3.786 5.273 5.792 1.00 98.19 116 SER A C 1
ATOM 910 O O . SER A 1 116 ? -4.103 5.321 6.985 1.00 98.19 116 SER A O 1
ATOM 912 N N . ALA A 1 117 ? -4.706 5.165 4.831 1.00 97.69 117 ALA A N 1
ATOM 913 C CA . ALA A 1 117 ? -6.130 5.036 5.115 1.00 97.69 117 ALA A CA 1
ATOM 914 C C . ALA A 1 117 ? -6.443 3.719 5.838 1.00 97.69 117 ALA A C 1
ATOM 916 O O . ALA A 1 117 ? -7.272 3.715 6.753 1.00 97.69 117 ALA A O 1
ATOM 917 N N . ALA A 1 118 ? -5.767 2.618 5.489 1.00 97.69 118 ALA A N 1
ATOM 918 C CA . ALA A 1 118 ? -5.891 1.341 6.186 1.00 97.69 118 ALA A CA 1
ATOM 919 C C . ALA A 1 118 ? -5.483 1.480 7.656 1.00 97.69 118 ALA A C 1
ATOM 921 O O . ALA A 1 118 ? -6.246 1.106 8.553 1.00 97.69 118 ALA A O 1
ATOM 922 N N . PHE A 1 119 ? -4.324 2.094 7.909 1.00 97.19 119 PHE A N 1
ATOM 923 C CA . PHE A 1 119 ? -3.830 2.356 9.258 1.00 97.19 119 PHE A CA 1
ATOM 924 C C . PHE A 1 119 ? -4.778 3.264 10.049 1.00 97.19 119 PHE A C 1
ATOM 926 O O . PHE A 1 119 ? -5.187 2.921 11.159 1.00 97.19 119 PHE A O 1
ATOM 933 N N . GLY A 1 120 ? -5.225 4.377 9.468 1.00 95.62 120 GLY A N 1
ATOM 934 C CA . GLY A 1 120 ? -6.179 5.275 10.118 1.00 95.62 120 GLY A CA 1
ATOM 935 C C . GLY A 1 120 ? -7.530 4.625 10.407 1.00 95.62 120 GLY A C 1
ATOM 936 O O . GLY A 1 120 ? -8.122 4.827 11.472 1.00 95.62 120 GLY A O 1
ATOM 937 N N . THR A 1 121 ? -7.999 3.773 9.500 1.00 94.81 121 THR A N 1
ATOM 938 C CA . THR A 1 121 ? -9.212 2.969 9.675 1.00 94.81 121 THR A CA 1
ATOM 939 C C . THR A 1 121 ? -9.033 1.931 10.784 1.00 94.81 121 THR A C 1
ATOM 941 O O . THR A 1 121 ? -9.948 1.722 11.587 1.00 94.81 121 THR A O 1
ATOM 944 N N . ALA A 1 122 ? -7.850 1.329 10.913 1.00 94.19 122 ALA A N 1
ATOM 945 C CA . ALA A 1 122 ? -7.512 0.452 12.029 1.00 94.19 122 ALA A CA 1
ATOM 946 C C . ALA A 1 122 ? -7.459 1.217 13.364 1.00 94.19 122 ALA A C 1
ATOM 948 O O . ALA A 1 122 ? -8.057 0.767 14.341 1.00 94.19 122 ALA A O 1
ATOM 949 N N . LEU A 1 123 ? -6.857 2.412 13.403 1.00 92.19 123 LEU A N 1
ATOM 950 C CA . LEU A 1 123 ? -6.792 3.257 14.603 1.00 92.19 123 LEU A CA 1
ATOM 951 C C . LEU A 1 123 ? -8.174 3.613 15.161 1.00 92.19 123 LEU A C 1
ATOM 953 O O . LEU A 1 123 ? -8.337 3.741 16.372 1.00 92.19 123 LEU A O 1
ATOM 957 N N . ARG A 1 124 ? -9.198 3.741 14.308 1.00 89.25 124 ARG A N 1
ATOM 958 C CA . ARG A 1 124 ? -10.590 3.975 14.747 1.00 89.25 124 ARG A CA 1
ATOM 959 C C . ARG A 1 124 ? -11.183 2.829 15.571 1.00 89.25 124 ARG A C 1
ATOM 961 O O . ARG A 1 124 ? -12.214 3.033 16.201 1.00 89.25 124 ARG A O 1
ATOM 968 N N . ARG A 1 125 ? -10.567 1.645 15.557 1.00 88.38 125 ARG A N 1
ATOM 969 C CA . ARG A 1 125 ? -10.965 0.477 16.361 1.00 88.38 125 ARG A CA 1
ATOM 970 C C . ARG A 1 125 ? -10.252 0.423 17.717 1.00 88.38 125 ARG A C 1
ATOM 972 O O . ARG A 1 125 ? -10.546 -0.464 18.513 1.00 88.38 125 ARG A O 1
ATOM 979 N N . GLY A 1 126 ? -9.295 1.322 17.948 1.00 84.94 126 GLY A N 1
ATOM 980 C CA . GLY A 1 126 ? -8.533 1.448 19.185 1.00 84.94 126 GLY A CA 1
ATOM 981 C C . GLY A 1 126 ? -8.986 2.637 20.044 1.00 84.94 126 GLY A C 1
ATOM 982 O O . GLY A 1 126 ? -10.123 3.097 19.915 1.00 84.94 126 GLY A O 1
ATOM 983 N N . PRO A 1 127 ? -8.104 3.140 20.927 1.00 82.19 127 PRO A N 1
ATOM 984 C CA . PRO A 1 127 ? -8.382 4.304 21.760 1.00 82.19 127 PRO A CA 1
ATOM 985 C C . PRO A 1 127 ? -8.774 5.543 20.950 1.00 82.19 127 PRO A C 1
ATOM 987 O O . PRO A 1 127 ? -8.303 5.775 19.831 1.00 82.19 127 PRO A O 1
ATOM 990 N N . VAL A 1 128 ? -9.620 6.380 21.546 1.00 86.12 128 VAL A N 1
ATOM 991 C CA . VAL A 1 128 ? -10.047 7.635 20.929 1.00 86.12 128 VAL A CA 1
ATOM 992 C C . VAL A 1 128 ? -8.900 8.644 20.981 1.00 86.12 128 VAL A C 1
ATOM 994 O O . VAL A 1 128 ? -8.565 9.171 22.035 1.00 86.12 128 VAL A O 1
ATOM 997 N N . LEU A 1 129 ? -8.312 8.925 19.819 1.00 87.88 129 LEU A N 1
ATOM 998 C CA . LEU A 1 129 ? -7.305 9.978 19.648 1.00 87.88 129 LEU A CA 1
ATOM 999 C C . LEU A 1 129 ? -7.945 11.318 19.230 1.00 87.88 129 LEU A C 1
ATOM 1001 O O . LEU A 1 129 ? -8.916 11.304 18.465 1.00 87.88 129 LEU A O 1
ATOM 1005 N N . PRO A 1 130 ? -7.386 12.474 19.628 1.00 91.69 130 PRO A N 1
ATOM 1006 C CA . PRO A 1 130 ? -7.687 13.760 19.003 1.00 91.69 130 PRO A CA 1
ATOM 1007 C C . PRO A 1 130 ? -7.517 13.709 17.477 1.00 91.69 130 PRO A C 1
ATOM 1009 O O . PRO A 1 130 ? -6.656 12.994 16.960 1.00 91.69 130 PRO A O 1
ATOM 1012 N N . ARG A 1 131 ? -8.329 14.481 16.739 1.00 92.12 131 ARG A N 1
ATOM 1013 C CA . ARG A 1 131 ? -8.344 14.474 15.259 1.00 92.12 131 ARG A CA 1
ATOM 1014 C C . ARG A 1 131 ? -6.962 14.744 14.663 1.00 92.12 131 ARG A C 1
ATOM 1016 O O . ARG A 1 131 ? -6.548 14.028 13.759 1.00 92.12 131 ARG A O 1
ATOM 1023 N N . TRP A 1 132 ? -6.249 15.732 15.202 1.00 93.38 132 TRP A N 1
ATOM 1024 C CA . TRP A 1 132 ? -4.910 16.088 14.739 1.00 93.38 132 TRP A CA 1
ATOM 1025 C C . TRP A 1 132 ? -3.909 14.950 14.987 1.00 93.38 132 TRP A C 1
ATOM 1027 O O . TRP A 1 132 ? -3.187 14.585 14.069 1.00 93.38 132 TRP A O 1
ATOM 1037 N N . MET A 1 133 ? -3.930 14.305 16.162 1.00 94.81 133 MET A N 1
ATOM 1038 C CA . MET A 1 133 ? -3.052 13.161 16.453 1.00 94.81 133 MET A CA 1
ATOM 1039 C C . MET A 1 133 ? -3.311 12.000 15.498 1.00 94.81 133 MET A C 1
ATOM 1041 O O . MET A 1 133 ? -2.370 11.378 15.019 1.00 94.81 133 MET A O 1
ATOM 1045 N N . ALA A 1 134 ? -4.582 11.718 15.194 1.00 92.38 134 ALA A N 1
ATOM 1046 C CA . ALA A 1 134 ? -4.930 10.690 14.221 1.00 92.38 134 ALA A CA 1
ATOM 1047 C C . ALA A 1 134 ? -4.410 11.041 12.817 1.00 92.38 134 ALA A C 1
ATOM 1049 O O . ALA A 1 134 ? -3.836 10.171 12.167 1.00 92.38 134 ALA A O 1
ATOM 1050 N N . ALA A 1 135 ? -4.557 12.296 12.374 1.00 94.44 135 ALA A N 1
ATOM 1051 C CA . ALA A 1 135 ? -4.035 12.751 11.085 1.00 94.44 135 ALA A CA 1
ATOM 1052 C C . ALA A 1 135 ? -2.509 12.598 11.002 1.00 94.44 135 ALA A C 1
ATOM 1054 O O . ALA A 1 135 ? -2.016 11.961 10.074 1.00 94.44 135 ALA A O 1
ATOM 1055 N N . PHE A 1 136 ? -1.777 13.103 12.001 1.00 96.62 136 PHE A N 1
ATOM 1056 C CA . PHE A 1 136 ? -0.316 13.005 12.058 1.00 96.62 136 PHE A CA 1
ATOM 1057 C C . PHE A 1 136 ? 0.170 11.558 12.138 1.00 96.62 136 PHE A C 1
ATOM 1059 O O . PHE A 1 136 ? 1.118 11.203 11.448 1.00 96.62 136 PHE A O 1
ATOM 1066 N N . ALA A 1 137 ? -0.491 10.701 12.921 1.00 95.81 137 ALA A N 1
ATOM 1067 C CA . ALA A 1 137 ? -0.132 9.288 12.992 1.00 95.81 137 ALA A CA 1
ATOM 1068 C C . ALA A 1 137 ? -0.322 8.582 11.639 1.00 95.81 137 ALA A C 1
ATOM 1070 O O . ALA A 1 137 ? 0.516 7.775 11.251 1.00 95.81 137 ALA A O 1
ATOM 1071 N N . CYS A 1 138 ? -1.395 8.893 10.903 1.00 95.06 138 CYS A N 1
ATOM 1072 C CA . CYS A 1 138 ? -1.635 8.319 9.575 1.00 95.06 138 CYS A CA 1
ATOM 1073 C C . CYS A 1 138 ? -0.642 8.823 8.526 1.00 95.06 138 CYS A C 1
ATOM 1075 O O . CYS A 1 138 ? -0.143 8.023 7.733 1.00 95.06 138 CYS A O 1
ATOM 1077 N N . ALA A 1 139 ? -0.356 10.127 8.534 1.00 96.88 139 ALA A N 1
ATOM 1078 C CA . ALA A 1 139 ? 0.619 10.734 7.637 1.00 96.88 139 ALA A CA 1
ATOM 1079 C C . ALA A 1 139 ? 2.024 10.179 7.907 1.00 96.88 139 ALA A C 1
ATOM 1081 O O . ALA A 1 139 ? 2.684 9.703 6.991 1.00 96.88 139 ALA A O 1
ATOM 1082 N N . GLY A 1 140 ? 2.440 10.144 9.177 1.00 97.62 140 GLY A N 1
ATOM 1083 C CA . GLY A 1 140 ? 3.735 9.607 9.586 1.00 97.62 140 GLY A CA 1
ATOM 1084 C C . GLY A 1 140 ? 3.891 8.120 9.274 1.00 97.62 140 GLY A C 1
ATOM 1085 O O . GLY A 1 140 ? 4.940 7.717 8.787 1.00 97.62 140 GLY A O 1
ATOM 1086 N N . PHE A 1 141 ? 2.851 7.304 9.487 1.00 97.88 141 PHE A N 1
ATOM 1087 C CA . PHE A 1 141 ? 2.890 5.885 9.120 1.00 97.88 141 PHE A CA 1
ATOM 1088 C C . PHE A 1 141 ? 3.103 5.683 7.615 1.00 97.88 141 PHE A C 1
ATOM 1090 O O . PHE A 1 141 ? 3.947 4.881 7.227 1.00 97.88 141 PHE A O 1
ATOM 1097 N N . GLY A 1 142 ? 2.368 6.419 6.775 1.00 97.25 142 GLY A N 1
ATOM 1098 C CA . GLY A 1 142 ? 2.525 6.320 5.323 1.00 97.25 142 GLY A CA 1
ATOM 1099 C C . GLY A 1 142 ? 3.865 6.843 4.831 1.00 97.25 142 GLY A C 1
ATOM 1100 O O . GLY A 1 142 ? 4.478 6.192 4.001 1.00 97.25 142 GLY A O 1
ATOM 1101 N N . ALA A 1 143 ? 4.358 7.950 5.394 1.00 97.62 143 ALA A N 1
ATOM 1102 C CA . ALA A 1 143 ? 5.683 8.475 5.075 1.00 97.62 143 ALA A CA 1
ATOM 1103 C C . ALA A 1 143 ? 6.792 7.470 5.426 1.00 97.62 143 ALA A C 1
ATOM 1105 O O . ALA A 1 143 ? 7.670 7.215 4.616 1.00 97.62 143 ALA A O 1
ATOM 1106 N N . ILE A 1 144 ? 6.723 6.828 6.599 1.00 98.31 144 ILE A N 1
ATOM 1107 C CA . ILE A 1 144 ? 7.663 5.753 6.958 1.00 98.31 144 ILE A CA 1
ATOM 1108 C C . ILE A 1 144 ? 7.571 4.599 5.955 1.00 98.31 144 ILE A C 1
ATOM 1110 O O . ILE A 1 144 ? 8.593 4.040 5.573 1.00 98.31 144 ILE A O 1
ATOM 1114 N N . ALA A 1 145 ? 6.362 4.223 5.542 1.00 96.56 145 ALA A N 1
ATOM 1115 C CA . ALA A 1 145 ? 6.175 3.137 4.592 1.00 96.56 145 ALA A CA 1
ATOM 1116 C C . ALA A 1 145 ? 6.725 3.482 3.192 1.00 96.56 145 ALA A C 1
ATOM 1118 O O . ALA A 1 145 ? 7.359 2.616 2.595 1.00 96.56 145 ALA A O 1
ATOM 1119 N N . ALA A 1 146 ? 6.560 4.728 2.731 1.00 96.88 146 ALA A N 1
ATOM 1120 C CA . ALA A 1 146 ? 7.153 5.242 1.494 1.00 96.88 146 ALA A CA 1
ATOM 1121 C C . ALA A 1 146 ? 8.686 5.183 1.536 1.00 96.88 146 ALA A C 1
ATOM 1123 O O . ALA A 1 146 ? 9.290 4.558 0.674 1.00 96.88 146 ALA A O 1
ATOM 1124 N N . ILE A 1 147 ? 9.293 5.651 2.630 1.00 97.56 147 ILE A N 1
ATOM 1125 C CA . ILE A 1 147 ? 10.746 5.551 2.850 1.00 97.56 147 ILE A CA 1
ATOM 1126 C C . ILE A 1 147 ? 11.236 4.106 2.796 1.00 97.56 147 ILE A C 1
ATOM 1128 O O . ILE A 1 147 ? 12.268 3.801 2.201 1.00 97.56 147 ILE A O 1
ATOM 1132 N N . LEU A 1 148 ? 10.512 3.181 3.426 1.00 96.44 148 LEU A N 1
ATOM 1133 C CA . LEU A 1 148 ? 10.885 1.768 3.391 1.00 96.44 148 LEU A CA 1
ATOM 1134 C C . LEU A 1 148 ? 10.763 1.162 1.986 1.00 96.44 148 LEU A C 1
ATOM 1136 O O . LEU A 1 148 ? 11.484 0.210 1.688 1.00 96.44 148 LEU A O 1
ATOM 1140 N N . TRP A 1 149 ? 9.876 1.691 1.143 1.00 95.19 149 TRP A N 1
ATOM 1141 C CA . TRP A 1 149 ? 9.749 1.276 -0.249 1.00 95.19 149 TRP A CA 1
ATOM 1142 C C . TRP A 1 149 ? 10.906 1.776 -1.101 1.00 95.19 149 TRP A C 1
ATOM 1144 O O . TRP A 1 149 ? 11.558 0.949 -1.728 1.00 95.19 149 TRP A O 1
ATOM 1154 N N . GLU A 1 150 ? 11.250 3.062 -1.025 1.00 94.62 150 GLU A N 1
ATOM 1155 C CA . GLU A 1 150 ? 12.424 3.618 -1.715 1.00 94.62 150 GLU A CA 1
ATOM 1156 C C . GLU A 1 150 ? 13.711 2.884 -1.324 1.00 94.62 150 GLU A C 1
ATOM 1158 O O . GLU A 1 150 ? 14.559 2.572 -2.158 1.00 94.62 150 GLU A O 1
ATOM 1163 N N . LEU A 1 151 ? 13.851 2.504 -0.049 1.00 92.56 151 LEU A N 1
ATOM 1164 C CA . LEU A 1 151 ? 14.971 1.671 0.396 1.00 92.56 151 LEU A CA 1
ATOM 1165 C C . LEU A 1 151 ? 14.960 0.270 -0.238 1.00 92.56 151 LEU A C 1
ATOM 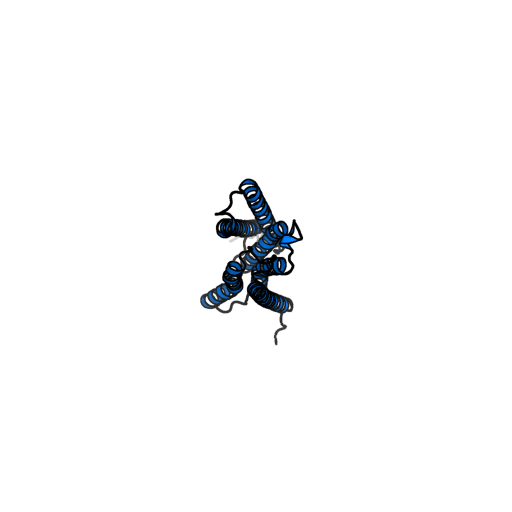1167 O O . LEU A 1 151 ? 16.026 -0.287 -0.520 1.00 92.56 151 LEU A O 1
ATOM 1171 N N . ALA A 1 152 ? 13.782 -0.317 -0.456 1.00 90.06 152 ALA A N 1
ATOM 1172 C CA . ALA A 1 152 ? 13.649 -1.595 -1.145 1.00 90.06 152 ALA A CA 1
ATOM 1173 C C . ALA A 1 152 ? 13.960 -1.463 -2.645 1.00 90.06 152 ALA A C 1
ATOM 1175 O O . ALA A 1 152 ? 14.646 -2.328 -3.197 1.00 90.06 152 ALA A O 1
ATOM 1176 N N . GLU A 1 153 ? 13.526 -0.385 -3.296 1.00 88.62 153 GLU A N 1
ATOM 1177 C CA . GLU A 1 153 ? 13.866 -0.088 -4.690 1.00 88.62 153 GLU A CA 1
ATOM 1178 C C . GLU A 1 153 ? 15.360 0.147 -4.863 1.00 88.62 153 GLU A C 1
ATOM 1180 O O . GLU A 1 153 ? 15.992 -0.465 -5.728 1.00 88.62 153 GLU A O 1
ATOM 1185 N N . TYR A 1 154 ? 15.964 0.916 -3.958 1.00 87.12 154 TYR A N 1
ATOM 1186 C CA . TYR A 1 154 ? 17.404 1.109 -3.922 1.00 87.12 154 TYR A CA 1
ATOM 1187 C C . TYR A 1 154 ? 18.148 -0.229 -3.901 1.00 87.12 154 TYR A C 1
ATOM 1189 O O . TYR A 1 154 ? 19.036 -0.472 -4.724 1.00 87.12 154 TYR A O 1
ATOM 1197 N N . ALA A 1 155 ? 17.733 -1.132 -3.009 1.00 85.56 155 ALA A N 1
ATOM 1198 C CA . ALA A 1 155 ? 18.354 -2.439 -2.851 1.00 85.56 155 ALA A CA 1
ATOM 1199 C C . ALA A 1 155 ? 18.117 -3.399 -4.034 1.00 85.56 155 ALA A C 1
ATOM 1201 O O . ALA A 1 155 ? 18.904 -4.327 -4.228 1.00 85.56 155 ALA A O 1
ATOM 1202 N N . THR A 1 156 ? 17.044 -3.217 -4.806 1.00 80.38 156 THR A N 1
ATOM 1203 C CA . THR A 1 156 ? 16.643 -4.154 -5.870 1.00 80.38 156 THR A CA 1
ATOM 1204 C C . THR A 1 156 ? 16.998 -3.680 -7.277 1.00 80.38 156 THR A C 1
ATOM 1206 O O . THR A 1 156 ? 17.322 -4.521 -8.118 1.00 80.38 156 THR A O 1
ATOM 1209 N N . PHE A 1 157 ? 17.002 -2.368 -7.528 1.00 76.75 157 PHE A N 1
ATOM 1210 C CA . PHE A 1 157 ? 17.181 -1.781 -8.859 1.00 76.75 157 PHE A CA 1
ATOM 1211 C C . PHE A 1 157 ? 18.415 -0.875 -8.976 1.00 76.75 157 PHE A C 1
ATOM 1213 O O . PHE A 1 157 ? 19.086 -0.891 -10.008 1.00 76.75 157 PHE A O 1
ATOM 1220 N N . ILE A 1 158 ? 18.754 -0.110 -7.934 1.00 75.81 158 ILE A N 1
ATOM 1221 C CA . ILE A 1 158 ? 19.670 1.040 -8.067 1.00 75.81 158 ILE A CA 1
ATOM 1222 C C . ILE A 1 158 ? 21.130 0.689 -7.749 1.00 75.81 158 ILE A C 1
ATOM 1224 O O . ILE A 1 158 ? 22.040 1.291 -8.312 1.00 75.81 158 ILE A O 1
ATOM 1228 N N . MET A 1 159 ? 21.406 -0.301 -6.894 1.00 71.81 159 MET A N 1
ATOM 1229 C CA . MET A 1 159 ? 22.782 -0.571 -6.431 1.00 71.81 159 MET A CA 1
ATOM 1230 C C . MET A 1 159 ? 23.822 -0.857 -7.539 1.00 71.81 159 MET A C 1
ATOM 1232 O O . MET A 1 159 ? 25.016 -0.797 -7.262 1.00 71.81 159 MET A O 1
ATOM 1236 N N . ASN A 1 160 ? 23.404 -1.149 -8.777 1.00 68.44 160 ASN A N 1
ATOM 1237 C CA . ASN A 1 160 ? 24.292 -1.571 -9.867 1.00 68.44 160 ASN A CA 1
ATOM 1238 C C . ASN A 1 160 ? 24.217 -0.694 -11.137 1.00 68.44 160 ASN A C 1
ATOM 1240 O O . ASN A 1 160 ? 24.536 -1.183 -12.222 1.00 68.44 160 ASN A O 1
ATOM 1244 N N . THR A 1 161 ? 23.800 0.575 -11.040 1.00 73.56 161 THR A N 1
ATOM 1245 C CA . THR A 1 161 ? 23.721 1.496 -12.196 1.00 73.56 161 THR A CA 1
ATOM 1246 C C . THR A 1 161 ? 24.603 2.740 -12.050 1.00 73.56 161 THR A C 1
ATOM 1248 O O . THR A 1 161 ? 24.917 3.178 -10.947 1.00 73.56 161 THR A O 1
ATOM 1251 N N . ASN A 1 162 ? 25.010 3.305 -13.193 1.00 78.00 162 ASN A N 1
ATOM 1252 C CA . ASN A 1 162 ? 25.797 4.541 -13.284 1.00 78.00 162 ASN A CA 1
ATOM 1253 C C . ASN A 1 162 ? 24.920 5.803 -13.439 1.00 78.00 162 ASN A C 1
ATOM 1255 O O . ASN A 1 162 ? 25.448 6.915 -13.413 1.00 78.00 162 ASN A O 1
ATOM 1259 N N . GLU A 1 163 ? 23.605 5.652 -13.632 1.00 80.06 163 GLU A N 1
ATOM 1260 C CA . GLU A 1 163 ? 22.665 6.772 -13.759 1.00 80.06 163 GLU A CA 1
ATOM 1261 C C . GLU A 1 163 ? 22.280 7.291 -12.369 1.00 80.06 163 GLU A C 1
ATOM 1263 O O . GLU A 1 163 ? 21.493 6.667 -11.672 1.00 80.06 163 GLU A O 1
ATOM 1268 N N . VAL A 1 164 ? 22.847 8.420 -11.938 1.00 79.44 164 VAL A N 1
ATOM 1269 C CA . VAL A 1 164 ? 22.660 8.916 -10.557 1.00 79.44 164 VAL A CA 1
ATOM 1270 C C . VAL A 1 164 ? 21.645 10.058 -10.473 1.00 79.44 164 VAL A C 1
ATOM 1272 O O . VAL A 1 164 ? 20.891 10.146 -9.507 1.00 79.44 164 VAL A O 1
ATOM 1275 N N . ILE A 1 165 ? 21.612 10.955 -11.464 1.00 82.19 165 ILE A N 1
ATOM 1276 C CA . ILE A 1 165 ? 20.802 12.182 -11.381 1.00 82.19 165 ILE A CA 1
ATOM 1277 C C . ILE A 1 165 ? 19.326 11.886 -11.631 1.00 82.19 165 ILE A C 1
ATOM 1279 O O . ILE A 1 165 ? 18.489 12.421 -10.903 1.00 82.19 165 ILE A O 1
ATOM 1283 N N . GLY A 1 166 ? 19.010 11.067 -12.642 1.00 85.25 166 GLY A N 1
ATOM 1284 C CA . GLY A 1 166 ? 17.634 10.646 -12.908 1.00 85.25 166 GLY A CA 1
ATOM 1285 C C . GLY A 1 166 ? 17.024 9.977 -11.681 1.00 85.25 166 GLY A C 1
ATOM 1286 O O . GLY A 1 166 ? 16.041 10.473 -11.147 1.00 85.25 166 GLY A O 1
ATOM 1287 N N . ILE A 1 167 ? 17.710 8.958 -11.164 1.00 88.06 167 ILE A N 1
ATOM 1288 C CA . ILE A 1 167 ? 17.273 8.170 -10.006 1.00 88.06 167 ILE A CA 1
ATOM 1289 C C . ILE A 1 167 ? 17.098 9.028 -8.752 1.00 88.06 167 ILE A C 1
ATOM 1291 O O . ILE A 1 167 ? 16.105 8.905 -8.051 1.00 88.06 167 ILE A O 1
ATOM 1295 N N . TYR A 1 168 ? 18.029 9.944 -8.469 1.00 88.50 168 TYR A N 1
ATOM 1296 C CA . TYR A 1 168 ? 17.882 10.818 -7.304 1.00 88.50 168 TYR A CA 1
ATOM 1297 C C . TYR A 1 168 ? 16.644 11.722 -7.400 1.00 88.50 168 TYR A C 1
ATOM 1299 O O . TYR A 1 168 ? 15.991 11.985 -6.394 1.00 88.50 168 TYR A O 1
ATOM 1307 N N . ARG A 1 169 ? 16.329 12.236 -8.596 1.00 91.44 169 ARG A N 1
ATOM 1308 C CA . ARG A 1 169 ? 15.130 13.063 -8.796 1.00 91.44 169 ARG A CA 1
ATOM 1309 C C . ARG A 1 169 ? 13.850 12.250 -8.658 1.00 91.44 169 ARG A C 1
ATOM 1311 O O . ARG A 1 169 ? 12.908 12.783 -8.083 1.00 91.44 169 ARG A O 1
ATOM 1318 N N . ASP A 1 170 ? 13.869 11.025 -9.167 1.00 91.56 170 ASP A N 1
ATOM 1319 C CA . ASP A 1 170 ? 12.788 10.041 -9.086 1.00 91.56 170 ASP A CA 1
ATOM 1320 C C . ASP A 1 170 ? 12.437 9.766 -7.621 1.00 91.56 170 ASP A C 1
ATOM 1322 O O . ASP A 1 170 ? 11.421 10.252 -7.138 1.00 91.56 170 ASP A O 1
ATOM 1326 N N . THR A 1 171 ? 13.402 9.246 -6.852 1.00 94.69 171 THR A N 1
ATOM 1327 C CA . THR A 1 171 ? 13.247 8.952 -5.420 1.00 94.69 171 THR A CA 1
ATOM 1328 C C . THR A 1 171 ? 12.747 10.156 -4.616 1.00 94.69 171 THR A C 1
ATOM 1330 O O . THR A 1 171 ? 11.905 10.024 -3.731 1.00 94.69 171 THR A O 1
ATOM 1333 N N . ILE A 1 172 ? 13.240 11.372 -4.887 1.00 96.12 172 ILE A N 1
ATOM 1334 C CA . ILE A 1 172 ? 12.736 12.568 -4.189 1.00 96.12 172 ILE A CA 1
ATOM 1335 C C . ILE A 1 172 ? 11.293 12.899 -4.602 1.00 96.12 172 ILE A C 1
ATOM 1337 O O . ILE A 1 172 ? 10.507 13.335 -3.756 1.00 96.12 172 ILE A O 1
ATOM 1341 N N . GLY A 1 173 ? 10.939 12.725 -5.875 1.00 96.38 173 GLY A N 1
ATOM 1342 C CA . GLY A 1 173 ? 9.568 12.863 -6.366 1.00 96.38 173 GLY A CA 1
ATOM 1343 C C . GLY A 1 173 ? 8.624 11.869 -5.691 1.00 96.38 173 GLY A C 1
ATOM 1344 O O . GLY A 1 173 ? 7.584 12.270 -5.161 1.00 96.38 173 GLY A O 1
ATOM 1345 N N . ASP A 1 174 ? 9.047 10.617 -5.604 1.00 96.88 174 ASP A N 1
ATOM 1346 C CA . ASP A 1 174 ? 8.313 9.511 -5.000 1.00 96.88 174 ASP A CA 1
ATOM 1347 C C . ASP A 1 174 ? 8.071 9.705 -3.508 1.00 96.88 174 ASP A C 1
ATOM 1349 O O . ASP A 1 174 ? 6.948 9.517 -3.026 1.00 96.88 174 ASP A O 1
ATOM 1353 N N . GLU A 1 175 ? 9.075 10.190 -2.776 1.00 97.81 175 GLU A N 1
ATOM 1354 C CA . GLU A 1 175 ? 8.934 10.572 -1.369 1.00 97.81 175 GLU A CA 1
ATOM 1355 C C . GLU A 1 175 ? 7.934 11.716 -1.179 1.00 97.81 175 GLU A C 1
ATOM 1357 O O . GLU A 1 175 ? 7.091 11.690 -0.273 1.00 97.81 175 GLU A O 1
ATOM 1362 N N . VAL A 1 176 ? 7.980 12.734 -2.045 1.00 98.19 176 VAL A N 1
ATOM 1363 C CA . VAL A 1 176 ? 7.035 13.858 -1.994 1.00 98.19 176 VAL A CA 1
ATOM 1364 C C . VAL A 1 176 ? 5.611 13.377 -2.272 1.00 98.19 176 VAL A C 1
ATOM 1366 O O . VAL A 1 176 ? 4.676 13.778 -1.565 1.00 98.19 176 VAL A O 1
ATOM 1369 N N . LEU A 1 177 ? 5.425 12.509 -3.266 1.00 98.38 177 LEU A N 1
ATOM 1370 C CA . LEU A 1 177 ? 4.126 11.936 -3.614 1.00 98.38 177 LEU A CA 1
ATOM 1371 C C . LEU A 1 177 ? 3.608 11.013 -2.510 1.00 98.38 177 LEU A C 1
ATOM 1373 O O . LEU A 1 177 ? 2.437 11.120 -2.131 1.00 98.38 177 LEU A O 1
ATOM 1377 N N . GLY A 1 178 ? 4.473 10.188 -1.925 1.00 97.81 178 GLY A N 1
ATOM 1378 C CA . GLY A 1 178 ? 4.124 9.303 -0.822 1.00 97.81 178 GLY A CA 1
ATOM 1379 C C . GLY A 1 178 ? 3.741 10.041 0.448 1.00 97.81 178 GLY A C 1
ATOM 1380 O O . GLY A 1 178 ? 2.684 9.766 1.025 1.00 97.81 178 GLY A O 1
ATOM 1381 N N . LEU A 1 179 ? 4.509 11.061 0.836 1.00 98.25 179 LEU A N 1
ATOM 1382 C CA . LEU A 1 179 ? 4.142 11.945 1.940 1.00 98.25 179 LEU A CA 1
ATOM 1383 C C . LEU A 1 179 ? 2.811 12.660 1.666 1.00 98.25 179 LEU A C 1
ATOM 1385 O O . LEU A 1 179 ? 1.973 12.776 2.568 1.00 98.25 179 LEU A O 1
ATOM 1389 N N . SER A 1 180 ? 2.591 13.121 0.434 1.00 98.56 180 SER A N 1
ATOM 1390 C CA . SER A 1 180 ? 1.360 13.815 0.040 1.00 98.56 180 SER A CA 1
ATOM 1391 C C . SER A 1 180 ? 0.139 12.897 0.113 1.00 98.56 180 SER A C 1
ATOM 1393 O O . SER A 1 180 ? -0.870 13.270 0.719 1.00 98.56 180 SER A O 1
ATOM 1395 N N . GLY A 1 181 ? 0.232 11.680 -0.426 1.00 98.38 181 GLY A N 1
ATOM 1396 C CA . GLY A 1 181 ? -0.825 10.668 -0.362 1.00 98.38 181 GLY A CA 1
ATOM 1397 C C . GLY A 1 181 ? -1.135 10.246 1.074 1.00 98.38 181 GLY A C 1
ATOM 1398 O O . GLY A 1 181 ? -2.297 10.239 1.498 1.00 98.38 181 GLY A O 1
ATOM 1399 N N . ALA A 1 182 ? -0.097 9.988 1.870 1.00 98.25 182 ALA A N 1
ATOM 1400 C CA . ALA A 1 182 ? -0.226 9.656 3.286 1.00 98.25 182 ALA A CA 1
ATOM 1401 C C . ALA A 1 182 ? -0.906 10.779 4.087 1.00 98.25 182 ALA A C 1
ATOM 1403 O O . ALA A 1 182 ? -1.806 10.531 4.900 1.00 98.25 182 ALA A O 1
ATOM 1404 N N . THR A 1 183 ? -0.513 12.030 3.831 1.00 98.12 183 THR A N 1
ATOM 1405 C CA . THR A 1 183 ? -1.100 13.219 4.462 1.00 98.12 183 THR A CA 1
ATOM 1406 C C . THR A 1 183 ? -2.558 13.395 4.059 1.00 98.12 183 THR A C 1
ATOM 1408 O O . THR A 1 183 ? -3.410 13.607 4.926 1.00 98.12 183 THR A O 1
ATOM 1411 N N . PHE A 1 184 ? -2.875 13.237 2.772 1.00 98.31 184 PHE A N 1
ATOM 1412 C CA . PHE A 1 184 ? -4.244 13.284 2.262 1.00 98.31 184 PHE A CA 1
ATOM 1413 C C . PHE A 1 184 ? -5.145 12.270 2.979 1.00 98.31 184 PHE A C 1
ATOM 1415 O O . PHE A 1 184 ? -6.207 12.629 3.498 1.00 98.31 184 PHE A O 1
ATOM 1422 N N . ALA A 1 185 ? -4.695 11.020 3.103 1.00 97.56 185 ALA A N 1
ATOM 1423 C CA . ALA A 1 185 ? -5.420 9.988 3.834 1.00 97.56 185 ALA A CA 1
ATOM 1424 C C . ALA A 1 185 ? -5.587 10.328 5.324 1.00 97.56 185 ALA A C 1
ATOM 1426 O O . ALA A 1 185 ? -6.671 10.142 5.883 1.00 97.56 185 ALA A O 1
ATOM 1427 N N . GLY A 1 186 ? -4.551 10.872 5.969 1.00 96.06 186 GLY A N 1
ATOM 1428 C CA . GLY A 1 186 ? -4.616 11.320 7.361 1.00 96.06 186 GLY A CA 1
ATOM 1429 C C . GLY A 1 186 ? -5.655 12.420 7.586 1.00 96.06 186 GLY A C 1
ATOM 1430 O O . GLY A 1 186 ? -6.457 12.332 8.523 1.00 96.06 186 GLY A O 1
ATOM 1431 N N . VAL A 1 187 ? -5.705 13.415 6.697 1.00 96.12 187 VAL A N 1
ATOM 1432 C CA . VAL A 1 187 ? -6.724 14.474 6.716 1.00 96.12 187 VAL A CA 1
ATOM 1433 C C . VAL A 1 187 ? -8.117 13.883 6.522 1.00 96.12 187 VAL A C 1
ATOM 1435 O O . VAL A 1 187 ? -9.021 14.214 7.288 1.00 96.12 187 VAL A O 1
ATOM 1438 N N . LEU A 1 188 ? -8.298 12.967 5.568 1.00 95.12 188 LEU A N 1
ATOM 1439 C CA . LEU A 1 188 ? -9.590 12.329 5.313 1.00 95.12 188 LEU A CA 1
ATOM 1440 C C . LEU A 1 188 ? -10.075 11.512 6.521 1.00 95.12 188 LEU A C 1
ATOM 1442 O O . LEU A 1 188 ? -11.227 11.637 6.941 1.00 95.12 188 LEU A O 1
ATOM 1446 N N . VAL A 1 189 ? -9.197 10.720 7.139 1.00 91.19 189 VAL A N 1
ATOM 1447 C CA . VAL A 1 189 ? -9.512 9.946 8.352 1.00 91.19 189 VAL A CA 1
ATOM 1448 C C . VAL A 1 189 ? -9.908 10.867 9.503 1.00 91.19 189 VAL A C 1
ATOM 1450 O O . VAL A 1 189 ? -10.864 10.570 10.226 1.00 91.19 189 VAL A O 1
ATOM 1453 N N . ALA A 1 190 ? -9.200 11.983 9.680 1.00 91.44 190 ALA A N 1
ATOM 1454 C CA . ALA A 1 190 ? -9.545 12.974 10.688 1.00 91.44 190 ALA A CA 1
ATOM 1455 C C . ALA A 1 190 ? -10.882 13.658 10.374 1.00 91.44 190 ALA A C 1
ATOM 1457 O O . ALA A 1 190 ? -11.701 13.801 11.280 1.00 91.44 190 ALA A O 1
ATOM 1458 N N . ALA A 1 191 ? -11.126 14.024 9.112 1.00 90.88 191 ALA A N 1
ATOM 1459 C CA . ALA A 1 191 ? -12.343 14.677 8.637 1.00 90.88 191 ALA A CA 1
ATOM 1460 C C . ALA A 1 191 ? -13.594 13.823 8.889 1.00 90.88 191 ALA A C 1
ATOM 1462 O O . ALA A 1 191 ? -14.572 14.321 9.447 1.00 90.88 191 ALA A O 1
ATOM 1463 N N . LEU A 1 192 ? -13.522 12.530 8.562 1.00 87.50 192 LEU A N 1
ATOM 1464 C CA . LEU A 1 192 ? -14.622 11.563 8.649 1.00 87.50 192 LEU A CA 1
ATOM 1465 C C . LEU A 1 192 ? -14.910 11.050 10.072 1.00 87.50 192 LEU A C 1
ATOM 1467 O O . LEU A 1 192 ? -15.776 10.189 10.261 1.00 87.50 192 LEU A O 1
ATOM 1471 N N . ARG A 1 193 ? -14.190 11.534 11.092 1.00 81.25 193 ARG A N 1
ATOM 1472 C CA . ARG A 1 193 ? -14.532 11.247 12.490 1.00 81.25 193 ARG A CA 1
ATOM 1473 C C . ARG A 1 193 ? -15.716 12.121 12.931 1.00 81.25 193 ARG A C 1
ATOM 1475 O O . ARG A 1 193 ? -15.698 13.322 12.662 1.00 81.25 193 ARG A O 1
ATOM 1482 N N . PRO A 1 194 ? -16.715 11.571 13.642 1.00 74.06 194 PRO A N 1
ATOM 1483 C CA . PRO A 1 194 ? -17.735 12.385 14.298 1.00 74.06 194 PRO A CA 1
ATOM 1484 C C . PRO A 1 194 ? -17.089 13.403 15.249 1.00 74.06 194 PRO A C 1
ATOM 1486 O O . PRO A 1 194 ? -16.051 13.110 15.853 1.00 74.06 194 PRO A O 1
ATOM 1489 N N . ALA A 1 195 ? -17.674 14.598 15.368 1.00 66.38 195 ALA A N 1
ATOM 1490 C CA . ALA A 1 195 ? -17.268 15.549 16.398 1.00 66.38 195 ALA A CA 1
ATOM 1491 C C . ALA A 1 195 ? -17.461 14.897 17.775 1.00 66.38 195 ALA A C 1
ATOM 1493 O O . ALA A 1 195 ? -18.492 14.272 18.023 1.00 66.38 195 ALA A O 1
ATOM 1494 N N . GLN A 1 196 ? -16.463 15.010 18.653 1.00 63.25 196 GLN A N 1
ATOM 1495 C CA . GLN A 1 196 ? -16.670 14.667 20.055 1.00 63.25 196 GLN A CA 1
ATOM 1496 C C . GLN A 1 196 ? -17.660 15.693 20.604 1.00 63.25 196 GLN A C 1
ATOM 1498 O O . GLN A 1 196 ? -17.362 16.885 20.603 1.00 63.25 196 GLN A O 1
ATOM 1503 N N . SER A 1 197 ? -18.844 15.251 21.020 1.00 54.38 197 SER A N 1
ATOM 1504 C CA . SER A 1 197 ? -19.699 16.072 21.867 1.00 54.38 197 SER A CA 1
ATOM 1505 C C . SER A 1 197 ? -18.930 16.317 23.161 1.00 54.38 197 SER A C 1
ATOM 1507 O O . SER A 1 197 ? -18.604 15.357 23.865 1.00 54.38 197 SER A O 1
ATOM 1509 N N . SER A 1 198 ? -18.594 17.575 23.448 1.00 53.28 198 SER A N 1
ATOM 1510 C CA . SER A 1 198 ? -18.133 17.954 24.782 1.00 53.28 198 SER A CA 1
ATOM 1511 C C . SER A 1 198 ? -19.162 17.455 25.801 1.00 53.28 198 SER A C 1
ATOM 1513 O O . SER A 1 198 ? -20.358 17.534 25.502 1.00 53.28 198 SER A O 1
ATOM 1515 N N . PRO A 1 199 ? -18.744 16.932 26.967 1.00 52.16 199 PRO A N 1
ATOM 1516 C CA . PRO A 1 199 ? -19.678 16.695 28.057 1.00 52.16 199 PRO A CA 1
ATOM 1517 C C . PRO A 1 199 ? -20.429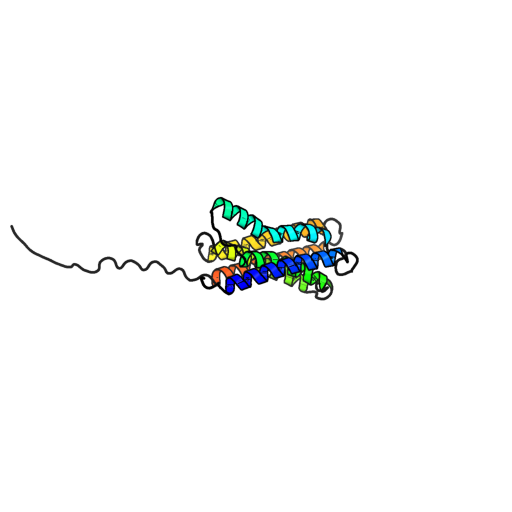 18.003 28.300 1.00 52.16 199 PRO A C 1
ATOM 1519 O O . PRO A 1 199 ? -19.795 19.047 28.478 1.00 52.16 199 PRO A O 1
ATOM 1522 N N . GLU A 1 200 ? -21.757 17.962 28.213 1.00 53.75 200 GLU A N 1
ATOM 1523 C CA . GLU A 1 200 ? -22.594 19.069 28.659 1.00 53.75 200 GLU A CA 1
ATOM 1524 C C . GLU A 1 200 ? -22.174 19.361 30.106 1.00 53.75 200 GLU A C 1
ATOM 1526 O O . GLU A 1 200 ? -22.067 18.413 30.891 1.00 53.75 200 GLU A O 1
ATOM 1531 N N . PRO A 1 201 ? -21.801 20.606 30.454 1.00 61.38 201 PRO A N 1
ATOM 1532 C CA . PRO A 1 201 ? -21.520 20.917 31.840 1.00 61.38 201 PRO A CA 1
ATOM 1533 C C . PRO A 1 201 ? -22.804 20.614 32.600 1.00 61.38 201 PRO A C 1
ATOM 1535 O O . PRO A 1 201 ? -23.823 21.250 32.334 1.00 61.38 201 PRO A O 1
ATOM 1538 N N . ASP A 1 202 ? -22.749 19.603 33.476 1.00 58.59 202 ASP A N 1
ATOM 1539 C CA . ASP A 1 202 ? -23.811 19.298 34.428 1.00 58.59 202 ASP A CA 1
ATOM 1540 C C . ASP A 1 202 ? -24.320 20.634 34.955 1.00 58.59 202 ASP A C 1
ATOM 1542 O O . ASP A 1 202 ? -23.533 21.441 35.464 1.00 58.59 202 ASP A O 1
ATOM 1546 N N . ALA A 1 203 ? -25.609 20.895 34.742 1.00 56.12 203 ALA A N 1
ATOM 1547 C CA . ALA A 1 203 ? -26.288 22.052 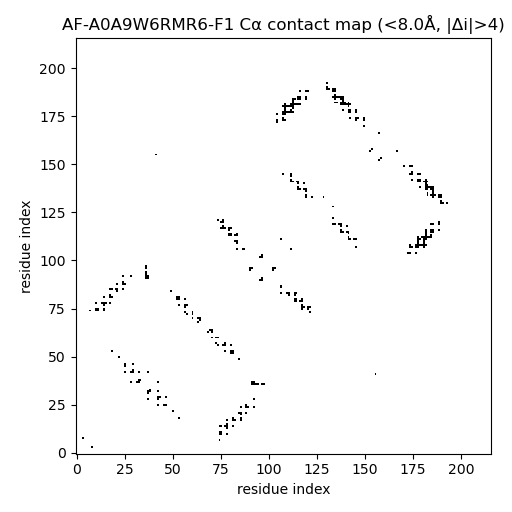35.283 1.00 56.12 203 ALA A CA 1
ATOM 1548 C C . ALA A 1 203 ? -26.191 21.950 36.807 1.00 56.12 203 ALA A C 1
ATOM 1550 O O . ALA A 1 203 ? -27.032 21.343 37.468 1.00 56.12 203 ALA A O 1
ATOM 1551 N N . ALA A 1 204 ? -25.101 22.490 37.345 1.00 54.22 204 ALA A N 1
ATOM 1552 C CA . ALA A 1 204 ? -24.856 22.627 38.757 1.00 54.22 204 ALA A CA 1
ATOM 1553 C C . ALA A 1 204 ? -25.950 23.537 39.311 1.00 54.22 204 ALA A C 1
ATOM 1555 O O . ALA A 1 204 ? -25.903 24.757 39.172 1.00 54.22 204 ALA A O 1
ATOM 1556 N N . ASP A 1 205 ? -26.964 22.882 39.867 1.00 55.06 205 ASP A N 1
ATOM 1557 C CA . ASP A 1 205 ? -27.652 23.275 41.087 1.00 55.06 205 ASP A CA 1
ATOM 1558 C C . ASP A 1 205 ? -28.065 24.753 41.142 1.00 55.06 205 ASP A C 1
ATOM 1560 O O . ASP A 1 205 ? -27.688 25.536 42.014 1.00 55.06 205 ASP A O 1
ATOM 1564 N N . GLY A 1 206 ? -28.865 25.145 40.154 1.00 51.84 206 GLY A N 1
ATOM 1565 C CA . GLY A 1 206 ? -29.630 26.378 40.191 1.00 51.84 206 GLY A CA 1
ATOM 1566 C C . GLY A 1 206 ? -30.908 26.193 41.005 1.00 51.84 206 GLY A C 1
ATOM 1567 O O . GLY A 1 206 ? -31.975 26.025 40.423 1.00 51.84 206 GLY A O 1
ATOM 1568 N N . GLY A 1 207 ? -30.815 26.289 42.333 1.00 46.31 207 GLY A N 1
ATOM 1569 C CA . GLY A 1 207 ? -31.926 26.795 43.143 1.00 46.31 207 GLY A CA 1
ATOM 1570 C C . GLY A 1 207 ? -32.345 25.968 44.355 1.00 46.31 207 GLY A C 1
ATOM 1571 O O . GLY A 1 207 ? -33.326 25.238 44.293 1.00 46.31 207 GLY A O 1
ATOM 1572 N N . GLN A 1 208 ? -31.765 26.284 45.515 1.00 45.16 208 GLN A N 1
ATOM 1573 C CA . GLN A 1 208 ? -32.570 26.580 46.704 1.00 45.16 208 GLN A CA 1
ATOM 1574 C C . GLN A 1 208 ? -32.036 27.837 47.391 1.00 45.16 208 GLN A C 1
ATOM 1576 O O . GL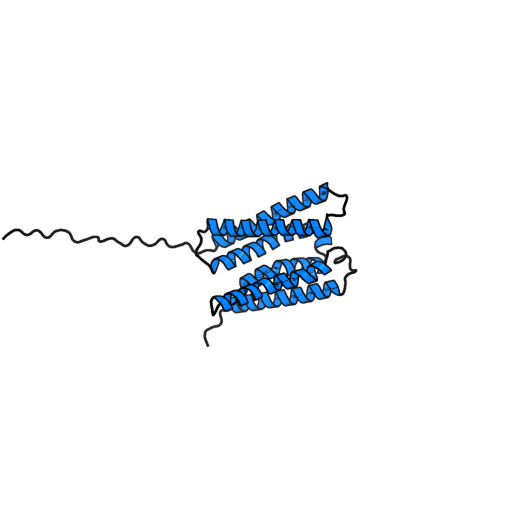N A 1 208 ? -31.072 27.823 48.152 1.00 45.16 208 GLN A O 1
ATOM 1581 N N . ALA A 1 209 ? -32.692 28.952 47.083 1.00 47.81 209 ALA A N 1
ATOM 1582 C CA . ALA A 1 209 ? -32.597 30.175 47.848 1.00 47.81 209 ALA A CA 1
ATOM 1583 C C . ALA A 1 209 ? -33.520 30.096 49.078 1.00 47.81 209 ALA A C 1
ATOM 1585 O O . ALA A 1 209 ? -34.675 29.699 48.964 1.00 47.81 209 ALA A O 1
ATOM 1586 N N . LEU A 1 210 ? -32.997 30.590 50.204 1.00 49.22 210 LEU A N 1
ATOM 1587 C CA . LEU A 1 210 ? -33.704 31.352 51.241 1.00 49.22 210 LEU A CA 1
ATOM 1588 C C . LEU A 1 210 ? -34.835 30.651 52.018 1.00 49.22 210 LEU A C 1
ATOM 1590 O O . LEU A 1 210 ? -36.003 30.676 51.643 1.00 49.22 210 LEU A O 1
ATOM 1594 N N . GLY A 1 211 ? -34.486 30.204 53.226 1.00 41.38 211 GLY A N 1
ATOM 1595 C CA . GLY A 1 211 ? -35.417 29.938 54.320 1.00 41.38 211 GLY A CA 1
ATOM 1596 C C . GLY A 1 211 ? -34.854 30.455 55.642 1.00 41.38 211 GLY A C 1
ATOM 1597 O O . GLY A 1 211 ? -34.267 29.707 56.413 1.00 41.38 211 GLY A O 1
ATOM 1598 N N . SER A 1 212 ? -35.017 31.755 55.882 1.00 50.16 212 SER A N 1
ATOM 1599 C CA . SER A 1 212 ? -34.926 32.370 57.209 1.00 50.16 212 SER A CA 1
ATOM 1600 C C . SER A 1 212 ? -35.891 31.673 58.173 1.00 50.16 212 SER A C 1
ATOM 1602 O O . SER A 1 212 ? -37.093 31.719 57.917 1.00 50.16 212 SER A O 1
ATOM 1604 N N . ASN A 1 213 ? -35.428 31.166 59.323 1.00 47.00 213 ASN A N 1
ATOM 1605 C CA . ASN A 1 213 ? -36.158 31.451 60.558 1.00 47.00 213 ASN A CA 1
ATOM 1606 C C . ASN A 1 213 ? -35.319 31.363 61.837 1.00 47.00 213 ASN A C 1
ATOM 1608 O O . ASN A 1 213 ? -34.425 30.538 61.992 1.00 47.00 213 ASN A O 1
ATOM 1612 N N . SER A 1 214 ? -35.665 32.289 62.720 1.00 46.34 214 SER A N 1
ATOM 1613 C CA . SER A 1 214 ? -35.081 32.630 64.010 1.00 46.34 214 SER A CA 1
ATOM 1614 C C . SER A 1 214 ? -35.658 31.770 65.146 1.00 46.34 214 SER A C 1
ATOM 1616 O O . SER A 1 214 ? -36.806 31.347 65.049 1.00 46.34 214 SER A O 1
ATOM 1618 N N . GLN A 1 215 ? -34.903 31.665 66.251 1.00 46.16 215 GLN A N 1
ATOM 1619 C CA . GLN A 1 215 ? -35.295 31.213 67.608 1.00 46.16 215 GLN A CA 1
ATOM 1620 C C . GLN A 1 215 ? -35.648 29.713 67.751 1.00 46.16 215 GLN A C 1
ATOM 1622 O O . GLN A 1 215 ? -36.322 29.150 66.901 1.00 46.16 215 GLN A O 1
ATOM 1627 N N . LYS A 1 216 ? -35.250 28.960 68.783 1.00 43.03 216 LYS A N 1
ATOM 1628 C CA . LYS A 1 216 ? -34.889 29.196 70.191 1.00 43.03 216 LYS A CA 1
ATOM 1629 C C . LYS A 1 216 ? -33.793 28.223 70.622 1.00 43.03 216 LYS A C 1
ATOM 1631 O O . LYS A 1 216 ? -33.786 27.101 70.072 1.00 43.03 216 LYS A O 1
#

Secondary structure (DSSP, 8-state):
-PPP-HHHHHHHHHHHHHHHHHHHHHHHHHH-TTSTTTTTTTHHHHHHHHHHHHHHHHHHHHHHHHHHS-PPP-HHHHHHHHHHHHHHHHHHHTTHHHH-TTHHHHHHHHHHHHHHHHHHHHHTTSS---HHHHHHHHHHHHHHHHHHHHHHHIIIIITT-S--HHHHHHHHHHHHHHHHHHHHHHHHHHHTSPPPPPPP----------------

Nearest PDB structures (foldseek):
  2d1l-assembly1_A  TM=2.156E-01  e=2.919E+00  Mus musculus
  3ok8-assembly1_B  TM=1.894E-01  e=8.873E+00  Mus musculus

Organism: NCBI:txid478107

Sequence (216 aa):
MAPVNRATTWWAALSLAMKAALAGLLLFALAHPHWDRFAAKAMGIRAMTYPLAAVLVPVIWLIVRRLRGSARYPWDVDALVVAPFVIDVAGNAANLYDTLTWFDDFCHFANWALVSAAFGTALRRGPVLPRWMAAFACAGFGAIAAILWELAEYATFIMNTNEVIGIYRDTIGDEVLGLSGATFAGVLVAALRPAQSSPEPDAADGGQALGSNSQK

pLDDT: mean 88.64, std 14.9, range [41.38, 98.69]

Radius of gyration: 24.71 Å; Cα contacts (8 Å, |Δi|>4): 218; chains: 1; bounding box: 62×50×92 Å

Solvent-accessible surface area (backbone atoms only — not comparable to full-atom values): 11890 Å² total; per-residue (Å²): 131,83,83,77,56,64,68,60,54,48,29,42,52,51,27,53,50,47,52,51,48,35,53,52,45,44,52,51,45,69,74,42,54,82,41,75,58,39,42,95,60,56,51,72,58,48,60,61,50,50,59,55,59,63,42,44,53,61,51,53,49,53,52,48,29,72,77,74,41,98,64,80,81,62,34,60,35,42,30,30,56,37,44,42,58,35,50,54,47,48,34,31,77,69,36,33,70,84,74,35,94,56,46,58,63,46,45,32,20,52,33,23,17,34,44,7,35,18,52,37,57,51,45,72,77,54,75,92,65,58,50,66,58,46,17,52,52,10,17,53,52,12,32,53,51,36,54,56,45,55,54,50,46,40,74,73,69,49,82,83,61,89,72,57,68,66,52,54,53,46,55,54,50,43,46,54,29,7,36,49,16,0,37,51,23,6,50,50,51,34,66,74,47,78,80,80,77,72,79,74,77,74,84,76,77,88,77,88,79,87,81,90,83,80,90,133